Protein AF-C3Z8S0-F1 (afdb_monomer_lite)

Secondary structure (DSSP, 8-state):
---------------------------------PPP-PPP---------S---------S------HHHHHHHHHHHHHHHHHHHHHHHHHHHHHHHHHHHHSTT-TTS---HHHHHHHHHHHHHHHHHHHHHHHHHHHHHHHHHHHHHHHHHHHHHHHHHHHHHHHHTTPPPPPHHHHHHHHTT---

Sequence (188 aa):
MSGSSDHESTSDPGTSSSSSGTSTPSLDQEDSNPPPTATGLDISKEEEKLHQNSLEQLDPNRKTPDLEQEHEHVLLRKATHKLSEKKRRKAINKRYDDLKSLLPGMKGLTHSKQVILKKAFHYVESLKADSRLNQGVIRELAIERERNISLEAEHKHWQEKLQLLRQQKGLPPLTPEELQGVMTGAIS

Structure (mmCIF, N/CA/C/O backbone):
data_AF-C3Z8S0-F1
#
_entry.id   AF-C3Z8S0-F1
#
loop_
_atom_site.group_PDB
_atom_site.id
_atom_site.type_symbol
_atom_site.label_atom_id
_atom_site.label_alt_id
_atom_site.label_comp_id
_atom_site.label_asym_id
_atom_site.label_entity_id
_atom_site.label_seq_id
_atom_site.pdbx_PDB_ins_code
_atom_site.Cartn_x
_atom_site.Cartn_y
_atom_site.Cartn_z
_atom_site.occupancy
_atom_site.B_iso_or_equiv
_atom_site.auth_seq_id
_atom_site.auth_comp_id
_atom_site.auth_asym_id
_atom_site.auth_atom_id
_atom_site.pdbx_PDB_model_num
ATOM 1 N N . MET A 1 1 ? -2.046 -45.419 33.972 1.00 41.69 1 MET A N 1
ATOM 2 C CA . MET A 1 1 ? -2.019 -46.692 33.224 1.00 41.69 1 MET A CA 1
ATOM 3 C C . MET A 1 1 ? -2.505 -46.382 31.820 1.00 41.69 1 MET A C 1
ATOM 5 O O . MET A 1 1 ? -3.554 -45.765 31.733 1.00 41.69 1 MET A O 1
ATOM 9 N N . SER A 1 2 ? -1.715 -46.759 30.805 1.00 50.50 2 SER A N 1
ATOM 10 C CA . SER A 1 2 ? -2.048 -46.804 29.363 1.00 50.50 2 SER A CA 1
ATOM 11 C C . SER A 1 2 ? -2.355 -45.440 28.704 1.00 50.50 2 SER A C 1
ATOM 13 O O . SER A 1 2 ? -3.310 -44.781 29.075 1.00 50.50 2 SER A O 1
ATOM 15 N N . GLY A 1 3 ? -1.592 -44.884 27.759 1.00 46.34 3 GLY A N 1
ATOM 16 C CA . GLY A 1 3 ? -0.692 -45.479 26.773 1.00 46.34 3 GLY A CA 1
ATOM 17 C C . GLY A 1 3 ? -1.469 -45.818 25.500 1.00 46.34 3 GLY A C 1
ATOM 18 O O . GLY A 1 3 ? -2.134 -46.843 25.492 1.00 46.34 3 GLY A O 1
ATOM 19 N N . SER A 1 4 ? -1.391 -44.964 24.473 1.00 56.53 4 SER A N 1
ATOM 20 C CA . SER A 1 4 ? -1.417 -45.378 23.061 1.00 56.53 4 SER A CA 1
ATOM 21 C C . SER A 1 4 ? -1.037 -44.205 22.157 1.00 56.53 4 SER A C 1
ATOM 23 O O . SER A 1 4 ? -1.729 -43.192 22.087 1.00 56.53 4 SER A O 1
ATOM 25 N N . SER A 1 5 ? 0.115 -44.372 21.519 1.00 58.41 5 SER A N 1
ATOM 26 C CA . SER A 1 5 ? 0.617 -43.605 20.387 1.00 58.41 5 SER A CA 1
ATOM 27 C C . SER A 1 5 ? 0.181 -44.327 19.120 1.00 58.41 5 SER A C 1
ATOM 29 O O . SER A 1 5 ? 0.352 -45.540 19.083 1.00 58.41 5 SER A O 1
ATOM 31 N N . ASP A 1 6 ? -0.249 -43.611 18.084 1.00 59.84 6 ASP A N 1
ATOM 32 C CA . ASP A 1 6 ? -0.266 -44.153 16.725 1.00 59.84 6 ASP A CA 1
ATOM 33 C C . ASP A 1 6 ? 0.387 -43.155 15.764 1.00 59.84 6 ASP A C 1
ATOM 35 O O . ASP A 1 6 ? -0.045 -42.015 15.587 1.00 59.84 6 ASP A O 1
ATOM 39 N N . HIS A 1 7 ? 1.506 -43.618 15.213 1.00 56.69 7 HIS A N 1
ATOM 40 C CA . HIS A 1 7 ? 2.199 -43.086 14.055 1.00 56.69 7 HIS A CA 1
ATOM 41 C C . HIS A 1 7 ? 1.589 -43.734 12.812 1.00 56.69 7 HIS A C 1
ATOM 43 O O . HIS A 1 7 ? 1.497 -44.957 12.770 1.00 56.69 7 HIS A O 1
ATOM 49 N N . GLU A 1 8 ? 1.319 -42.965 11.759 1.00 54.19 8 GLU A N 1
ATOM 50 C CA . GLU A 1 8 ? 1.265 -43.545 10.417 1.00 54.19 8 GLU A CA 1
ATOM 51 C C . GLU A 1 8 ? 1.956 -42.623 9.409 1.00 54.19 8 GLU A C 1
ATOM 53 O O . GLU A 1 8 ? 1.505 -41.521 9.096 1.00 54.19 8 GLU A O 1
ATOM 58 N N . SER A 1 9 ? 3.119 -43.094 8.963 1.00 56.38 9 SER A N 1
ATOM 59 C CA . SER A 1 9 ? 3.876 -42.602 7.820 1.00 56.38 9 SER A CA 1
ATOM 60 C C . SER A 1 9 ? 3.370 -43.304 6.566 1.00 56.38 9 SER A C 1
ATOM 62 O O . SER A 1 9 ? 3.325 -44.531 6.548 1.00 56.38 9 SER A O 1
ATOM 64 N N . THR A 1 10 ? 3.116 -42.568 5.487 1.00 58.19 10 THR A N 1
ATOM 65 C CA . THR A 1 10 ? 3.148 -43.134 4.131 1.00 58.19 10 THR A CA 1
ATOM 66 C C . THR A 1 10 ? 3.852 -42.176 3.173 1.00 58.19 10 THR A C 1
ATOM 68 O O . THR A 1 10 ? 3.660 -40.961 3.206 1.00 58.19 10 THR A O 1
ATOM 71 N N . SER A 1 11 ? 4.736 -42.762 2.371 1.00 57.28 11 SER A N 1
ATOM 72 C CA . SER A 1 11 ? 5.725 -42.131 1.501 1.00 57.28 11 SER A CA 1
ATOM 73 C C . SER A 1 11 ? 5.370 -42.369 0.027 1.00 57.28 11 SER A C 1
ATOM 75 O O . SER A 1 11 ? 5.009 -43.496 -0.297 1.00 57.28 11 SER A O 1
ATOM 77 N N . ASP A 1 12 ? 5.612 -41.351 -0.819 1.00 47.62 12 ASP A N 1
ATOM 78 C CA . ASP A 1 12 ? 6.085 -41.392 -2.230 1.00 47.62 12 ASP A CA 1
ATOM 79 C C . ASP A 1 12 ? 5.276 -42.164 -3.316 1.00 47.62 12 ASP A C 1
ATOM 81 O O . ASP A 1 12 ? 4.369 -42.919 -2.979 1.00 47.62 12 ASP A O 1
ATOM 85 N N . PRO A 1 13 ? 5.583 -42.069 -4.643 1.00 60.16 13 PRO A N 1
ATOM 86 C CA . PRO A 1 13 ? 6.507 -41.183 -5.385 1.00 60.16 13 PRO A CA 1
ATOM 87 C C . PRO A 1 13 ? 5.935 -40.540 -6.687 1.00 60.16 13 PRO A C 1
ATOM 89 O O . PRO A 1 13 ? 4.950 -40.975 -7.271 1.00 60.16 13 PRO A O 1
ATOM 92 N N . GLY A 1 14 ? 6.670 -39.538 -7.189 1.00 37.84 14 GLY A N 1
ATOM 93 C CA . GLY A 1 14 ? 7.162 -39.385 -8.574 1.00 37.84 14 GLY A CA 1
ATOM 94 C C . GLY A 1 14 ? 6.274 -39.639 -9.808 1.00 37.84 14 GLY A C 1
ATOM 95 O O . GLY A 1 14 ? 5.987 -40.774 -10.170 1.00 37.84 14 GLY A O 1
ATOM 96 N N . THR A 1 15 ? 6.095 -38.586 -10.616 1.00 49.06 15 THR A N 1
ATOM 97 C CA . THR A 1 15 ? 5.926 -38.699 -12.078 1.00 49.06 15 THR A CA 1
ATOM 98 C C . THR A 1 15 ? 6.886 -37.761 -12.804 1.00 49.06 15 THR A C 1
ATOM 100 O O . THR A 1 15 ? 6.802 -36.538 -12.694 1.00 49.06 15 THR A O 1
ATOM 103 N N . SER A 1 16 ? 7.798 -38.366 -13.557 1.00 48.62 16 SER A N 1
ATOM 104 C CA . SER A 1 16 ? 8.676 -37.776 -14.563 1.00 48.62 16 SER A CA 1
ATOM 105 C C . SER A 1 16 ? 8.099 -38.019 -15.964 1.00 48.62 16 SER A C 1
ATOM 107 O O . SER A 1 16 ? 7.556 -39.091 -16.217 1.00 48.62 16 SER A O 1
ATOM 109 N N . SER A 1 17 ? 8.212 -37.045 -16.877 1.00 43.06 17 SER A N 1
ATOM 110 C CA . SER A 1 17 ? 8.272 -37.198 -18.358 1.00 43.06 17 SER A CA 1
ATOM 111 C C . SER A 1 17 ? 8.283 -35.796 -19.008 1.00 43.06 17 SER A C 1
ATOM 113 O O . SER A 1 17 ? 7.386 -34.998 -18.772 1.00 43.06 17 SER A O 1
ATOM 115 N N . SER A 1 18 ? 9.409 -35.338 -19.578 1.00 39.88 18 SER A N 1
ATOM 116 C CA . SER A 1 18 ? 9.851 -35.486 -20.991 1.00 39.88 18 SER A CA 1
ATOM 117 C C . SER A 1 18 ? 9.185 -34.454 -21.930 1.00 39.88 18 SER A C 1
ATOM 119 O O . SER A 1 18 ? 7.986 -34.503 -22.156 1.00 39.88 18 SER A O 1
ATOM 121 N N . SER A 1 19 ? 9.879 -33.374 -22.315 1.00 41.00 19 SER A N 1
ATOM 122 C CA . SER A 1 19 ? 10.757 -33.227 -23.503 1.00 41.00 19 SER A CA 1
ATOM 123 C C . SER A 1 19 ? 10.013 -32.998 -24.826 1.00 41.00 19 SER A C 1
ATOM 125 O O . SER A 1 19 ? 9.178 -33.824 -25.176 1.00 41.00 19 SER A O 1
ATOM 127 N N . SER A 1 20 ? 10.387 -31.934 -25.558 1.00 41.97 20 SER A N 1
ATOM 128 C CA . SER A 1 20 ? 10.419 -31.725 -27.035 1.00 41.97 20 SER A CA 1
ATOM 129 C C . SER A 1 20 ? 10.316 -30.206 -27.287 1.00 41.97 20 SER A C 1
ATOM 131 O O . SER A 1 20 ? 9.383 -29.586 -26.802 1.00 41.97 20 SER A O 1
ATOM 133 N N . GLY A 1 21 ? 11.215 -29.480 -27.952 1.00 39.00 21 GLY A N 1
ATOM 134 C CA . GLY A 1 21 ? 12.161 -29.880 -28.986 1.00 39.00 21 GLY A CA 1
ATOM 135 C C . GLY A 1 21 ? 11.523 -29.746 -30.369 1.00 39.00 21 GLY A C 1
ATOM 136 O O . GLY A 1 21 ? 11.201 -30.757 -30.979 1.00 39.00 21 GLY A O 1
ATOM 137 N N . THR A 1 22 ? 11.319 -28.523 -30.874 1.00 48.94 22 THR A N 1
ATOM 138 C CA . THR A 1 22 ? 11.047 -28.304 -32.306 1.00 48.94 22 THR A CA 1
ATOM 139 C C . THR A 1 22 ? 11.604 -26.955 -32.756 1.00 48.94 22 THR A C 1
ATOM 141 O O . THR A 1 22 ? 11.137 -25.893 -32.352 1.00 48.94 22 THR A O 1
ATOM 144 N N . SER A 1 23 ? 12.639 -27.028 -33.586 1.00 43.44 23 SER A N 1
ATOM 145 C CA . SER A 1 23 ? 13.159 -25.951 -34.428 1.00 43.44 23 SER A CA 1
ATOM 146 C C . SER A 1 23 ? 12.618 -26.144 -35.843 1.00 43.44 23 SER A C 1
ATOM 148 O O . SER A 1 23 ? 12.499 -27.290 -36.268 1.00 43.44 23 SER A O 1
ATOM 150 N N . THR A 1 24 ? 12.327 -25.060 -36.571 1.00 46.66 24 THR A N 1
ATOM 151 C CA . THR A 1 24 ? 12.389 -24.933 -38.052 1.00 46.66 24 THR A CA 1
ATOM 152 C C . THR A 1 24 ? 12.019 -23.491 -38.491 1.00 46.66 24 THR A C 1
ATOM 154 O O . THR A 1 24 ? 11.513 -22.738 -37.659 1.00 46.66 24 THR A O 1
ATOM 157 N N . PRO A 1 25 ? 12.380 -23.057 -39.724 1.00 49.22 25 PRO A N 1
ATOM 158 C CA . PRO A 1 25 ? 12.968 -21.734 -39.988 1.00 49.22 25 PRO A CA 1
ATOM 159 C C . PRO A 1 25 ? 12.128 -20.760 -40.853 1.00 49.22 25 PRO A C 1
ATOM 161 O O . PRO A 1 25 ? 11.110 -21.139 -41.415 1.00 49.22 25 PRO A O 1
ATOM 164 N N . SER A 1 26 ? 12.669 -19.535 -40.978 1.00 38.81 26 SER A N 1
ATOM 165 C CA . SER A 1 26 ? 12.590 -18.530 -42.065 1.00 38.81 26 SER A CA 1
ATOM 166 C C . SER A 1 26 ? 11.260 -18.195 -42.751 1.00 38.81 26 SER A C 1
ATOM 168 O O . SER A 1 26 ? 10.719 -19.007 -43.493 1.00 38.81 26 SER A O 1
ATOM 170 N N . LEU A 1 27 ? 10.901 -16.903 -42.717 1.00 49.12 27 LEU A N 1
ATOM 171 C CA . LEU A 1 27 ? 10.460 -16.181 -43.918 1.00 49.12 27 LEU A CA 1
ATOM 172 C C . LEU A 1 27 ? 10.680 -14.666 -43.761 1.00 49.12 27 LEU A C 1
ATOM 174 O O . LEU A 1 27 ? 10.191 -14.054 -42.812 1.00 49.12 27 LEU A O 1
ATOM 178 N N . ASP A 1 28 ? 11.436 -14.094 -44.697 1.00 48.19 28 ASP A N 1
ATOM 179 C CA . ASP A 1 28 ? 11.550 -12.659 -44.944 1.00 48.19 28 ASP A CA 1
ATOM 180 C C . ASP A 1 28 ? 10.190 -12.077 -45.340 1.00 48.19 28 ASP A C 1
ATOM 182 O O . ASP A 1 28 ? 9.551 -12.570 -46.270 1.00 48.19 28 ASP A O 1
ATOM 186 N N . GLN A 1 29 ? 9.781 -10.988 -44.688 1.00 49.09 29 GLN A N 1
ATOM 187 C CA . GLN A 1 29 ? 8.873 -10.028 -45.306 1.00 49.09 29 GLN A CA 1
ATOM 188 C C . GLN A 1 29 ? 9.068 -8.647 -44.679 1.00 49.09 29 GLN A C 1
ATOM 190 O O . GLN A 1 29 ? 8.687 -8.383 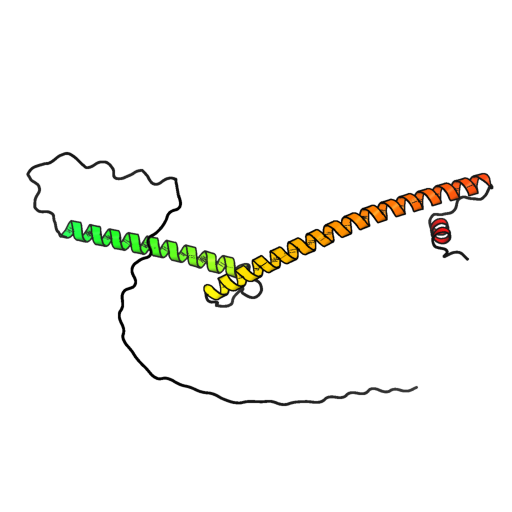-43.537 1.00 49.09 29 GLN A O 1
ATOM 195 N N . GLU A 1 30 ? 9.721 -7.781 -45.449 1.00 49.38 30 GLU A N 1
ATOM 196 C CA . GLU A 1 30 ? 9.642 -6.341 -45.279 1.00 49.38 30 GLU A CA 1
ATOM 197 C C . GLU A 1 30 ? 8.199 -5.892 -45.505 1.00 49.38 30 GLU A C 1
ATOM 199 O O . GLU A 1 30 ? 7.628 -6.182 -46.552 1.00 49.38 30 GLU A O 1
ATOM 204 N N . ASP A 1 31 ? 7.632 -5.159 -44.549 1.00 39.72 31 ASP A N 1
ATOM 205 C CA . ASP A 1 31 ? 6.744 -4.052 -44.886 1.00 39.72 31 ASP A CA 1
ATOM 206 C C . ASP A 1 31 ? 6.622 -3.055 -43.720 1.00 39.72 31 ASP A C 1
ATOM 208 O O . ASP A 1 31 ? 6.085 -3.333 -42.647 1.00 39.72 31 ASP A O 1
ATOM 212 N N . SER A 1 32 ? 7.209 -1.880 -43.943 1.00 47.00 32 SER A N 1
ATOM 213 C CA . SER A 1 32 ? 6.542 -0.582 -43.829 1.00 47.00 32 SER A CA 1
ATOM 214 C C . SER A 1 32 ? 5.563 -0.389 -42.658 1.00 47.00 32 SER A C 1
ATOM 216 O O . SER A 1 32 ? 4.350 -0.474 -42.825 1.00 47.00 32 SER A O 1
ATOM 218 N N . ASN A 1 33 ? 6.074 0.021 -41.491 1.00 43.09 33 ASN A N 1
ATOM 219 C CA . ASN A 1 33 ? 5.259 0.716 -40.486 1.00 43.09 33 ASN A CA 1
ATOM 220 C C . ASN A 1 33 ? 5.646 2.208 -40.417 1.00 43.09 33 ASN A C 1
ATOM 222 O O . ASN A 1 33 ? 6.810 2.513 -40.133 1.00 43.09 33 ASN A O 1
ATOM 226 N N . PRO A 1 34 ? 4.708 3.148 -40.658 1.00 63.31 34 PRO A N 1
ATOM 227 C CA . PRO A 1 34 ? 4.962 4.582 -40.541 1.00 63.31 34 PRO A CA 1
ATOM 228 C C . PRO A 1 34 ? 5.135 5.013 -39.070 1.00 63.31 34 PRO A C 1
ATOM 230 O O . PRO A 1 34 ? 4.621 4.354 -38.160 1.00 63.31 34 PRO A O 1
ATOM 233 N N . PRO A 1 35 ? 5.853 6.120 -38.798 1.00 61.22 35 PRO A N 1
ATOM 234 C CA . PRO A 1 35 ? 6.080 6.590 -37.435 1.00 61.22 35 PRO A CA 1
ATOM 235 C C . PRO A 1 35 ? 4.775 7.102 -36.799 1.00 61.22 35 PRO A C 1
ATOM 237 O O . PRO A 1 35 ? 3.965 7.725 -37.488 1.00 61.22 35 PRO A O 1
ATOM 240 N N . PRO A 1 36 ? 4.559 6.908 -35.483 1.00 55.84 36 PRO A N 1
ATOM 241 C CA . PRO A 1 36 ? 3.400 7.474 -34.812 1.00 55.84 36 PRO A CA 1
ATOM 242 C C . PRO A 1 36 ? 3.525 8.997 -34.722 1.00 55.84 36 PRO A C 1
ATOM 244 O O . PRO A 1 36 ? 4.428 9.539 -34.079 1.00 55.84 36 PRO A O 1
ATOM 247 N N . THR A 1 37 ? 2.569 9.672 -35.353 1.00 43.03 37 THR A N 1
ATOM 248 C CA . THR A 1 37 ? 2.255 11.088 -35.189 1.00 43.03 37 THR A CA 1
ATOM 249 C C . THR A 1 37 ? 2.028 11.402 -33.710 1.00 43.03 37 THR A C 1
ATOM 251 O O . THR A 1 37 ? 1.087 10.914 -33.084 1.00 43.03 37 THR A O 1
ATOM 254 N N . ALA A 1 38 ? 2.912 12.220 -33.141 1.00 41.12 38 ALA A N 1
ATOM 255 C CA . ALA A 1 38 ? 2.779 12.752 -31.796 1.00 41.12 38 ALA A CA 1
ATOM 256 C C . ALA A 1 38 ? 1.620 13.761 -31.755 1.00 41.12 38 ALA A C 1
ATOM 258 O O . ALA A 1 38 ? 1.641 14.767 -32.460 1.00 41.12 38 ALA A O 1
ATOM 259 N N . THR A 1 39 ? 0.620 13.489 -30.916 1.00 44.88 39 THR A N 1
ATOM 260 C CA . THR A 1 39 ? -0.372 14.481 -30.478 1.00 44.88 39 THR A CA 1
ATOM 261 C C . THR A 1 39 ? 0.009 14.927 -29.069 1.00 44.88 39 THR A C 1
ATOM 263 O O . THR A 1 39 ? 0.537 14.134 -28.289 1.00 44.88 39 THR A O 1
ATOM 266 N N . GLY A 1 40 ? -0.168 16.222 -28.811 1.00 41.25 40 GLY A N 1
ATOM 267 C CA . GLY A 1 40 ? 0.515 17.001 -27.784 1.00 41.25 40 GLY A CA 1
ATOM 268 C C . GLY A 1 40 ? 0.297 16.589 -26.330 1.00 41.25 40 GLY A C 1
ATOM 269 O O . GLY A 1 40 ? -0.655 15.895 -25.992 1.00 41.25 40 GLY A O 1
ATOM 270 N N . LEU A 1 41 ? 1.187 17.100 -25.475 1.00 39.00 41 LEU A N 1
ATOM 271 C CA . LEU A 1 41 ? 0.832 17.915 -24.309 1.00 39.00 41 LEU A CA 1
ATOM 272 C C . LEU A 1 41 ? 2.097 18.570 -23.722 1.00 39.00 41 LEU A C 1
ATOM 274 O O . LEU A 1 41 ? 3.037 17.895 -23.312 1.00 39.00 41 LEU A O 1
ATOM 278 N N . ASP A 1 42 ? 2.078 19.902 -23.790 1.00 50.19 42 ASP A N 1
ATOM 279 C CA . ASP A 1 42 ? 2.579 20.909 -22.848 1.00 50.19 42 ASP A CA 1
ATOM 280 C C . ASP A 1 42 ? 3.731 20.529 -21.897 1.00 50.19 42 ASP A C 1
ATOM 282 O O . ASP A 1 42 ? 3.533 19.902 -20.856 1.00 50.19 42 ASP A O 1
ATOM 286 N N . ILE A 1 43 ? 4.932 21.023 -22.216 1.00 43.72 43 ILE A N 1
ATOM 287 C CA . ILE A 1 43 ? 5.917 21.422 -21.204 1.00 43.72 43 ILE A CA 1
ATOM 288 C C . ILE A 1 43 ? 6.383 22.833 -21.561 1.00 43.72 43 ILE A C 1
ATOM 290 O O . ILE A 1 43 ? 7.408 23.055 -22.203 1.00 43.72 43 ILE A O 1
ATOM 294 N N . SER A 1 44 ? 5.574 23.795 -21.136 1.00 51.12 44 SER A N 1
ATOM 295 C CA . SER A 1 44 ? 5.992 25.167 -20.895 1.00 51.12 44 SER A CA 1
ATOM 296 C C . SER A 1 44 ? 7.006 25.202 -19.745 1.00 51.12 44 SER A C 1
ATOM 298 O O . SER A 1 44 ? 6.623 24.995 -18.594 1.00 51.12 44 SER A O 1
ATOM 300 N N . LYS A 1 45 ? 8.283 25.469 -20.053 1.00 46.94 45 LYS A N 1
ATOM 301 C CA . LYS A 1 45 ? 9.172 26.448 -19.385 1.00 46.94 45 LYS A CA 1
ATOM 302 C C . LYS A 1 45 ? 10.652 26.109 -19.576 1.00 46.94 45 LYS A C 1
ATOM 304 O O . LYS A 1 45 ? 11.102 25.024 -19.233 1.00 46.94 45 LYS A O 1
ATOM 309 N N . GLU A 1 46 ? 11.360 27.144 -20.025 1.00 48.03 46 GLU A N 1
ATOM 310 C CA . GLU A 1 46 ? 12.805 27.361 -19.932 1.00 48.03 46 GLU A CA 1
ATOM 311 C C . GLU A 1 46 ? 13.706 26.447 -20.760 1.00 48.03 46 GLU A C 1
ATOM 313 O O . GLU A 1 46 ? 14.318 25.526 -20.242 1.00 48.03 46 GLU A O 1
ATOM 318 N N . GLU A 1 47 ? 13.869 26.794 -22.040 1.00 44.22 47 GLU A N 1
ATOM 319 C CA . GLU A 1 47 ? 15.179 26.766 -22.714 1.00 44.22 47 GLU A CA 1
ATOM 320 C C . GLU A 1 47 ? 15.139 27.653 -23.983 1.00 44.22 47 GLU A C 1
ATOM 322 O O . GLU A 1 47 ? 15.497 27.256 -25.086 1.00 44.22 47 GLU A O 1
ATOM 327 N N . GLU A 1 48 ? 14.689 28.904 -23.825 1.00 45.91 48 GLU A N 1
ATOM 328 C CA . GLU A 1 48 ? 14.874 29.978 -24.812 1.00 45.91 48 GLU A CA 1
ATOM 329 C C . GLU A 1 48 ? 15.948 30.946 -24.309 1.00 45.91 48 GLU A C 1
ATOM 331 O O . GLU A 1 48 ? 15.648 31.956 -23.676 1.00 45.91 48 GLU A O 1
ATOM 336 N N . LYS A 1 49 ? 17.223 30.642 -24.572 1.00 47.09 49 LYS A N 1
ATOM 337 C CA . LYS A 1 49 ? 18.252 31.678 -24.761 1.00 47.09 49 LYS A CA 1
ATOM 338 C C . LYS A 1 49 ? 19.548 31.072 -25.280 1.00 47.09 49 LYS A C 1
ATOM 340 O O . LYS A 1 49 ? 20.448 30.769 -24.512 1.00 47.09 49 LYS A O 1
ATOM 345 N N . LEU A 1 50 ? 19.628 30.902 -26.594 1.00 47.75 50 LEU A N 1
ATOM 346 C CA . LEU A 1 50 ? 20.818 31.109 -27.428 1.00 47.75 50 LEU A CA 1
ATOM 347 C C . LEU A 1 50 ? 20.463 30.615 -28.833 1.00 47.75 50 LEU A C 1
ATOM 349 O O . LEU A 1 50 ? 19.864 29.555 -28.975 1.00 47.75 50 LEU A O 1
ATOM 353 N N . HIS A 1 51 ? 20.869 31.376 -29.847 1.00 46.75 51 HIS A N 1
ATOM 354 C CA . HIS A 1 51 ? 20.659 31.145 -31.287 1.00 46.75 51 HIS A CA 1
ATOM 355 C C . HIS A 1 51 ? 19.403 31.771 -31.918 1.00 46.75 51 HIS A C 1
ATOM 357 O O . HIS A 1 51 ? 18.767 31.184 -32.785 1.00 46.75 51 HIS A O 1
ATOM 363 N N . GLN A 1 52 ? 19.124 33.031 -31.583 1.00 43.66 52 GLN A N 1
ATOM 364 C CA . GLN A 1 52 ? 18.557 33.980 -32.548 1.00 43.66 52 GLN A CA 1
ATOM 365 C C . GLN A 1 52 ? 19.414 35.248 -32.545 1.00 43.66 52 GLN A C 1
ATOM 367 O O . GLN A 1 52 ? 19.173 36.177 -31.785 1.00 43.66 52 GLN A O 1
ATOM 372 N N . ASN A 1 53 ? 20.489 35.221 -33.334 1.00 42.28 53 ASN A N 1
ATOM 373 C CA . ASN A 1 53 ? 21.127 36.414 -33.896 1.00 42.28 53 ASN A CA 1
ATOM 374 C C . ASN A 1 53 ? 22.152 35.990 -34.958 1.00 42.28 53 ASN A C 1
ATOM 376 O O . ASN A 1 53 ? 23.346 35.880 -34.692 1.00 42.28 53 ASN A O 1
ATOM 380 N N . SER A 1 54 ? 21.671 35.677 -36.161 1.00 44.16 54 SER A N 1
ATOM 381 C CA . SER A 1 54 ? 22.470 35.758 -37.392 1.00 44.16 54 SER A CA 1
ATOM 382 C C . SER A 1 54 ? 21.577 35.505 -38.601 1.00 44.16 54 SER A C 1
ATOM 384 O O . SER A 1 54 ? 21.609 34.447 -39.225 1.00 44.16 54 SER A O 1
ATOM 386 N N . LEU A 1 55 ? 20.744 36.488 -38.916 1.00 54.03 55 LEU A N 1
ATOM 387 C CA . LEU A 1 55 ? 20.226 36.667 -40.262 1.00 54.03 55 LEU A CA 1
ATOM 388 C C . LEU A 1 55 ? 20.308 38.165 -40.554 1.00 54.03 55 LEU A C 1
ATOM 390 O O . LEU A 1 55 ? 19.985 38.960 -39.681 1.00 54.03 55 LEU A O 1
ATOM 394 N N . GLU A 1 56 ? 20.758 38.492 -41.764 1.00 50.09 56 GLU A N 1
ATOM 395 C CA . GLU A 1 56 ? 20.998 39.835 -42.316 1.00 50.09 56 GLU A CA 1
ATOM 396 C C . GLU A 1 56 ? 22.393 40.433 -42.080 1.00 50.09 56 GLU A C 1
ATOM 398 O O . GLU A 1 56 ? 22.598 41.336 -41.279 1.00 50.09 56 GLU A O 1
ATOM 403 N N . GLN A 1 57 ? 23.351 39.954 -42.879 1.00 47.09 57 GLN A N 1
ATOM 404 C CA . GLN A 1 57 ? 24.210 40.803 -43.717 1.00 47.09 57 GLN A CA 1
ATOM 405 C C . GLN A 1 57 ? 24.845 39.916 -44.803 1.00 47.09 57 GLN A C 1
ATOM 407 O O . GLN A 1 57 ? 25.572 38.965 -44.514 1.00 47.09 57 GLN A O 1
ATOM 412 N N . LEU A 1 58 ? 24.477 40.164 -46.062 1.00 45.78 58 LEU A N 1
ATOM 413 C CA . LEU A 1 58 ? 24.957 39.436 -47.237 1.00 45.78 58 LEU A CA 1
ATOM 414 C C . LEU A 1 58 ? 26.243 40.098 -47.754 1.00 45.78 58 LEU A C 1
ATOM 416 O O . LEU A 1 58 ? 26.179 41.088 -48.476 1.00 45.78 58 LEU A O 1
ATOM 420 N N . ASP A 1 59 ? 27.397 39.532 -47.403 1.00 56.69 59 ASP A N 1
ATOM 421 C CA . ASP A 1 59 ? 28.671 39.807 -48.078 1.00 56.69 59 ASP A CA 1
ATOM 422 C C . ASP A 1 59 ? 28.754 39.006 -49.396 1.00 56.69 59 ASP A C 1
ATOM 424 O O . ASP A 1 59 ? 28.635 37.776 -49.361 1.00 56.69 59 ASP A O 1
ATOM 428 N N . PRO A 1 60 ? 29.018 39.631 -50.562 1.00 53.16 60 PRO A N 1
ATOM 429 C CA . PRO A 1 60 ? 29.080 38.943 -51.857 1.00 53.16 60 PRO A CA 1
ATOM 430 C C . PRO A 1 60 ? 30.408 38.203 -52.119 1.00 53.16 60 PRO A C 1
ATOM 432 O O . PRO A 1 60 ? 30.684 37.814 -53.250 1.00 53.16 60 PRO A O 1
ATOM 435 N N . ASN A 1 61 ? 31.236 37.974 -51.094 1.00 50.75 61 ASN A N 1
ATOM 436 C CA . ASN A 1 61 ? 32.504 37.248 -51.215 1.00 50.75 61 ASN A CA 1
ATOM 437 C C . ASN A 1 61 ? 32.577 36.059 -50.242 1.00 50.75 61 ASN A C 1
ATOM 439 O O . ASN A 1 61 ? 33.516 35.926 -49.456 1.00 50.75 61 ASN A O 1
ATOM 443 N N . ARG A 1 62 ? 31.560 35.189 -50.251 1.00 51.00 62 ARG A N 1
ATOM 444 C CA . ARG A 1 62 ? 31.642 33.892 -49.569 1.00 51.00 62 ARG A CA 1
ATOM 445 C C . ARG A 1 62 ? 32.146 32.833 -50.539 1.00 51.00 62 ARG A C 1
ATOM 447 O O . ARG A 1 62 ? 31.441 32.415 -51.454 1.00 51.00 62 ARG A O 1
ATOM 454 N N . LYS A 1 63 ? 33.386 32.404 -50.289 1.00 56.75 63 LYS A N 1
ATOM 455 C CA . LYS A 1 63 ? 33.939 31.126 -50.743 1.00 56.75 63 LYS A CA 1
ATOM 456 C C . LYS A 1 63 ? 32.883 30.033 -50.542 1.00 56.75 63 LYS A C 1
ATOM 458 O O . LYS A 1 63 ? 32.184 30.036 -49.531 1.00 56.75 63 LYS A O 1
ATOM 463 N N . THR A 1 64 ? 32.769 29.175 -51.549 1.00 54.94 64 THR A N 1
ATOM 464 C CA . THR A 1 64 ? 31.957 27.952 -51.631 1.00 54.94 64 THR A CA 1
ATOM 465 C C . THR A 1 64 ? 31.572 27.362 -50.269 1.00 54.94 64 THR A C 1
ATOM 467 O O . THR A 1 64 ? 32.464 27.242 -49.428 1.00 54.94 64 THR A O 1
ATOM 470 N N . PRO A 1 65 ? 30.302 26.959 -50.046 1.00 55.19 65 PRO A N 1
ATOM 471 C CA . PRO A 1 65 ? 29.918 26.280 -48.814 1.00 55.19 65 PRO A CA 1
ATOM 472 C C . PRO A 1 65 ? 30.806 25.048 -48.657 1.00 55.19 65 PRO A C 1
ATOM 474 O O . PRO A 1 65 ? 30.796 24.147 -49.494 1.00 55.19 65 PRO A O 1
ATOM 477 N N . ASP A 1 66 ? 31.640 25.085 -47.626 1.00 63.22 66 ASP A N 1
ATOM 478 C CA . ASP A 1 66 ? 32.563 24.022 -47.288 1.00 63.22 66 ASP A CA 1
ATOM 479 C C . ASP A 1 66 ? 31.730 22.809 -46.863 1.00 63.22 66 ASP A C 1
ATOM 481 O O . ASP A 1 66 ? 31.147 22.780 -45.776 1.00 63.22 66 ASP A O 1
ATOM 485 N N . LEU A 1 67 ? 31.584 21.843 -47.774 1.00 61.88 67 LEU A N 1
ATOM 486 C CA . LEU A 1 67 ? 30.802 20.618 -47.577 1.00 61.88 67 LEU A CA 1
ATOM 487 C C . LEU A 1 67 ? 31.257 19.852 -46.319 1.00 61.88 67 LEU A C 1
ATOM 489 O O . LEU A 1 67 ? 30.477 19.097 -45.734 1.00 61.88 67 LEU A O 1
ATOM 493 N N . GLU A 1 68 ? 32.494 20.084 -45.871 1.00 64.69 68 GLU A N 1
ATOM 494 C CA . GLU A 1 68 ? 33.049 19.540 -44.634 1.00 64.69 68 GLU A CA 1
ATOM 495 C C . GLU A 1 68 ? 32.344 20.110 -43.391 1.00 64.69 68 GLU A C 1
ATOM 497 O O . GLU A 1 68 ? 31.963 19.353 -42.495 1.00 64.69 68 GLU A O 1
ATOM 502 N N . GLN A 1 69 ? 32.044 21.412 -43.370 1.00 71.50 69 GLN A N 1
ATOM 503 C CA . GLN A 1 69 ? 31.410 22.080 -42.229 1.00 71.50 69 GLN A CA 1
ATOM 504 C C . GLN A 1 69 ? 29.945 21.647 -42.035 1.00 71.50 69 GLN A C 1
ATOM 506 O O . GLN A 1 69 ? 29.465 21.482 -40.907 1.00 71.50 69 GLN A O 1
ATOM 511 N N . GLU A 1 70 ? 29.217 21.411 -43.130 1.00 75.19 70 GLU A N 1
ATOM 512 C CA . GLU A 1 70 ? 27.850 20.883 -43.067 1.00 75.19 70 GLU A CA 1
ATOM 513 C C . GLU A 1 70 ? 27.833 19.425 -42.581 1.00 75.19 70 GLU A C 1
ATOM 515 O O . GLU A 1 70 ? 27.011 19.053 -41.732 1.00 75.19 70 GLU A O 1
ATOM 520 N N . HIS A 1 71 ? 28.776 18.609 -43.063 1.00 78.56 71 HIS A N 1
ATOM 521 C CA . HIS A 1 71 ? 28.927 17.224 -42.635 1.00 78.56 71 HIS A CA 1
ATOM 522 C C . HIS A 1 71 ? 29.241 17.128 -41.133 1.00 78.56 71 HIS A C 1
ATOM 524 O O . HIS A 1 71 ? 28.585 16.364 -40.416 1.00 78.56 71 HIS A O 1
ATOM 530 N N . GLU A 1 72 ? 30.152 17.957 -40.617 1.00 82.69 72 GLU A N 1
ATOM 531 C CA . GLU A 1 72 ? 30.442 18.043 -39.180 1.00 82.69 72 GLU A CA 1
ATOM 532 C C . GLU A 1 72 ? 29.209 18.430 -38.354 1.00 82.69 72 GLU A C 1
ATOM 534 O O . GLU A 1 72 ? 28.909 17.795 -37.337 1.00 82.69 72 GLU A O 1
ATOM 539 N N . HIS A 1 73 ? 28.425 19.410 -38.811 1.00 83.88 73 HIS A N 1
ATOM 540 C CA . HIS A 1 73 ? 27.208 19.826 -38.113 1.00 83.88 73 HIS A CA 1
ATOM 541 C C . HIS A 1 73 ? 26.138 18.716 -38.082 1.00 83.88 73 HIS A C 1
ATOM 543 O O . HIS A 1 73 ? 25.420 18.540 -37.090 1.00 83.88 73 HIS A O 1
ATOM 549 N N . VAL A 1 74 ? 26.024 17.917 -39.147 1.00 87.94 74 VAL A N 1
ATOM 550 C CA . VAL A 1 74 ? 25.151 16.731 -39.172 1.00 87.94 74 VAL A CA 1
ATOM 551 C C . VAL A 1 74 ? 25.648 15.654 -38.202 1.00 87.94 74 VAL A C 1
ATOM 553 O O . VAL A 1 74 ? 24.837 15.068 -37.476 1.00 87.94 74 VAL A O 1
ATOM 556 N N . LEU A 1 75 ? 26.956 15.395 -38.145 1.00 90.56 75 LEU A N 1
ATOM 557 C CA . LEU A 1 75 ? 27.541 14.436 -37.203 1.00 90.56 75 LEU A CA 1
ATOM 558 C C . LEU A 1 75 ? 27.331 14.865 -35.748 1.00 90.56 75 LEU A C 1
ATOM 560 O O . LEU A 1 75 ? 26.930 14.041 -34.920 1.00 90.56 75 LEU A O 1
ATOM 564 N N . LEU A 1 76 ? 27.514 16.152 -35.450 1.00 89.81 76 LEU A N 1
ATOM 565 C CA . LEU A 1 76 ? 27.285 16.708 -34.122 1.00 89.81 76 LEU A CA 1
ATOM 566 C C . LEU A 1 76 ? 25.818 16.554 -33.704 1.00 89.81 76 LEU A C 1
ATOM 568 O O . LEU A 1 76 ? 25.547 16.037 -32.621 1.00 89.81 76 LEU A O 1
ATOM 572 N N . ARG A 1 77 ? 24.863 16.887 -34.586 1.00 91.19 77 ARG A N 1
ATOM 573 C CA . ARG A 1 77 ? 23.424 16.674 -34.335 1.00 91.19 77 ARG A CA 1
ATOM 574 C C . ARG A 1 77 ? 23.082 15.205 -34.079 1.00 91.19 77 ARG A C 1
ATOM 576 O O . ARG A 1 77 ? 22.308 14.888 -33.177 1.00 91.19 77 ARG A O 1
ATOM 583 N N . LYS A 1 78 ? 23.677 14.280 -34.836 1.00 93.56 78 LYS A N 1
ATOM 584 C CA . LYS A 1 78 ? 23.494 12.837 -34.606 1.00 93.56 78 LYS A CA 1
ATOM 585 C C . LYS A 1 78 ? 24.050 12.412 -33.244 1.00 93.56 78 LYS A C 1
ATOM 587 O O . LYS A 1 78 ? 23.419 11.613 -32.550 1.00 93.56 78 LYS A O 1
ATOM 592 N N . ALA A 1 79 ? 25.214 12.925 -32.850 1.00 93.31 79 ALA A N 1
ATOM 593 C CA . ALA A 1 79 ? 25.838 12.611 -31.568 1.00 93.31 79 ALA A CA 1
ATOM 594 C C . ALA A 1 79 ? 25.025 13.152 -30.381 1.00 93.31 79 ALA A C 1
ATOM 596 O O . ALA A 1 79 ? 24.760 12.408 -29.431 1.00 93.31 79 ALA A O 1
ATOM 597 N N . THR A 1 80 ? 24.565 14.404 -30.452 1.00 94.25 80 THR A N 1
ATOM 598 C CA . THR A 1 80 ? 23.721 15.011 -29.412 1.00 94.25 80 THR A CA 1
ATOM 599 C C . THR A 1 80 ? 22.391 14.275 -29.282 1.00 94.25 80 THR A C 1
ATOM 601 O O . THR A 1 80 ? 21.986 13.942 -28.166 1.00 94.25 80 THR A O 1
ATOM 604 N N . HIS A 1 81 ? 21.760 13.911 -30.403 1.00 96.06 81 HIS A N 1
ATOM 605 C CA . HIS A 1 81 ? 20.537 13.113 -30.403 1.00 96.06 81 HIS A CA 1
ATOM 606 C C . HIS A 1 81 ? 20.741 11.741 -29.739 1.00 96.06 81 HIS A C 1
ATOM 608 O O . HIS A 1 81 ? 19.992 11.373 -28.832 1.00 96.06 81 HIS A O 1
ATOM 614 N N . LYS A 1 82 ? 21.804 11.007 -30.106 1.00 96.69 82 LYS A N 1
ATOM 615 C CA . LYS A 1 82 ? 22.157 9.723 -29.470 1.00 96.69 82 LYS A CA 1
ATOM 616 C C . LYS A 1 82 ? 22.364 9.867 -27.961 1.00 96.69 82 LYS A C 1
ATOM 618 O O . LYS A 1 82 ? 21.924 9.007 -27.193 1.00 96.69 82 LYS A O 1
ATOM 623 N N . LEU A 1 83 ? 23.032 10.935 -27.523 1.00 96.75 83 LEU A N 1
ATOM 624 C CA . LEU A 1 83 ? 23.274 11.189 -26.105 1.00 96.75 83 LEU A CA 1
ATOM 625 C C . LEU A 1 83 ? 21.973 11.497 -25.354 1.00 96.75 83 LEU A C 1
ATOM 627 O O . LEU A 1 83 ? 21.748 10.938 -24.277 1.00 96.75 83 LEU A O 1
ATOM 631 N N . SER A 1 84 ? 21.119 12.348 -25.926 1.00 97.50 84 SER A N 1
ATOM 632 C CA . SER A 1 84 ? 19.807 12.688 -25.369 1.00 97.50 84 SER A CA 1
ATOM 633 C C . SER A 1 84 ? 18.934 11.441 -25.212 1.00 97.50 84 SER A C 1
ATOM 635 O O . SER A 1 84 ? 18.452 11.141 -24.117 1.00 97.50 84 SER A O 1
ATOM 637 N N . GLU A 1 85 ? 18.851 10.613 -26.253 1.00 98.00 85 GLU A N 1
ATOM 638 C CA . GLU A 1 85 ? 18.067 9.379 -26.215 1.00 98.00 85 GLU A CA 1
ATOM 639 C C . GLU A 1 85 ? 18.627 8.366 -25.205 1.00 98.00 85 GLU A C 1
ATOM 641 O O . GLU A 1 85 ? 17.874 7.721 -24.471 1.00 98.00 85 GLU A O 1
ATOM 646 N N . LYS A 1 86 ? 19.957 8.256 -25.083 1.00 98.00 86 LYS A N 1
ATOM 647 C CA . LYS A 1 86 ? 20.593 7.424 -24.050 1.00 98.00 86 LYS A CA 1
ATOM 648 C C . LYS A 1 86 ? 20.220 7.895 -22.644 1.00 98.00 86 LYS A C 1
ATOM 650 O O . LYS A 1 86 ? 19.913 7.057 -21.793 1.00 98.00 86 LYS A O 1
ATOM 655 N N . LYS A 1 87 ? 20.231 9.209 -22.384 1.00 98.31 87 LYS A N 1
ATOM 656 C CA . LYS A 1 87 ? 19.790 9.782 -21.099 1.00 98.31 87 LYS A CA 1
ATOM 657 C C . LYS A 1 87 ? 18.314 9.466 -20.840 1.00 98.31 87 LYS A C 1
ATOM 659 O O . LYS A 1 87 ? 17.995 8.954 -19.767 1.00 98.31 87 LYS A O 1
ATOM 664 N N . ARG A 1 88 ? 17.440 9.661 -21.834 1.00 98.38 88 ARG A N 1
ATOM 665 C CA . ARG A 1 88 ? 16.007 9.337 -21.741 1.00 98.38 88 ARG A CA 1
ATOM 666 C C . ARG A 1 88 ? 15.776 7.864 -21.402 1.00 98.38 88 ARG A C 1
ATOM 668 O O . ARG A 1 88 ? 15.061 7.554 -20.451 1.00 98.38 88 ARG A O 1
ATOM 675 N N . ARG A 1 89 ? 16.428 6.941 -22.120 1.00 98.38 89 ARG A N 1
ATOM 676 C CA . ARG A 1 89 ? 16.319 5.491 -21.869 1.00 98.38 89 ARG A CA 1
ATOM 677 C C . ARG A 1 89 ? 16.811 5.101 -20.478 1.00 98.38 89 ARG A C 1
ATOM 679 O O . ARG A 1 89 ? 16.160 4.289 -19.825 1.00 98.38 89 ARG A O 1
ATOM 686 N N . LYS A 1 90 ? 17.917 5.689 -20.004 1.00 98.31 90 LYS A N 1
ATOM 687 C CA . LYS A 1 90 ? 18.411 5.476 -18.633 1.00 98.31 90 LYS A CA 1
ATOM 688 C C . LYS A 1 90 ? 17.386 5.920 -17.589 1.00 98.31 90 LYS A C 1
ATOM 690 O O . LYS A 1 90 ? 17.104 5.158 -16.671 1.00 98.31 90 LYS A O 1
ATOM 695 N N . ALA A 1 91 ? 16.804 7.108 -17.753 1.00 98.06 91 ALA A N 1
ATOM 696 C CA . ALA A 1 91 ? 15.780 7.618 -16.843 1.00 98.06 91 ALA A CA 1
ATOM 697 C C . ALA A 1 91 ? 14.534 6.718 -16.819 1.00 98.06 91 ALA A C 1
ATOM 699 O O . ALA A 1 91 ? 14.020 6.406 -15.749 1.00 98.06 91 ALA A O 1
ATOM 700 N N . ILE A 1 92 ? 14.084 6.245 -17.986 1.00 97.94 92 ILE A N 1
ATOM 701 C CA . ILE A 1 92 ? 12.957 5.309 -18.086 1.00 97.94 92 ILE A CA 1
ATOM 702 C C . ILE A 1 92 ? 13.272 3.995 -17.376 1.00 97.94 92 ILE A C 1
ATOM 704 O O . ILE A 1 92 ? 12.460 3.530 -16.585 1.00 97.94 92 ILE A O 1
ATOM 708 N N . ASN A 1 93 ? 14.437 3.398 -17.636 1.00 96.88 93 ASN A N 1
ATOM 709 C CA . ASN A 1 93 ? 14.821 2.139 -17.001 1.00 96.88 93 ASN A CA 1
ATOM 710 C C . ASN A 1 93 ? 14.897 2.281 -15.476 1.00 96.88 93 ASN A C 1
ATOM 712 O O . ASN A 1 93 ? 14.338 1.441 -14.781 1.00 96.88 93 ASN A O 1
ATOM 716 N N . LYS A 1 94 ? 15.451 3.391 -14.970 1.00 97.19 94 LYS A N 1
ATOM 717 C CA . LYS A 1 94 ? 15.454 3.682 -13.532 1.00 97.19 94 LYS A CA 1
ATOM 718 C C . LYS A 1 94 ? 14.037 3.674 -12.945 1.00 97.19 94 LYS A C 1
ATOM 720 O O . LYS A 1 94 ? 13.811 3.028 -11.934 1.00 97.19 94 LYS A O 1
ATOM 725 N N . ARG A 1 95 ? 13.059 4.305 -13.607 1.00 97.94 95 ARG A N 1
ATOM 726 C CA . ARG A 1 95 ? 11.660 4.293 -13.134 1.00 97.94 95 ARG A CA 1
ATOM 727 C C . ARG A 1 95 ? 11.049 2.888 -13.102 1.00 97.94 95 ARG A C 1
ATOM 729 O O . ARG A 1 95 ? 10.217 2.617 -12.243 1.00 97.94 95 ARG A O 1
ATOM 736 N N . TYR A 1 96 ? 11.439 1.997 -14.017 1.00 97.44 96 TYR A N 1
ATOM 737 C CA . TYR A 1 96 ? 11.018 0.592 -13.960 1.00 97.44 96 TYR A CA 1
ATOM 738 C C . TYR A 1 96 ? 11.618 -0.135 -12.754 1.00 97.44 96 TYR A C 1
ATOM 740 O O . TYR A 1 96 ? 10.909 -0.907 -12.111 1.00 97.44 96 TYR A O 1
ATOM 748 N N . ASP A 1 97 ? 12.889 0.120 -12.441 1.00 95.56 97 ASP A N 1
ATOM 749 C CA . ASP A 1 97 ? 13.557 -0.458 -11.273 1.00 95.56 97 ASP A CA 1
ATOM 750 C C . ASP A 1 97 ? 12.945 0.063 -9.964 1.00 95.56 97 ASP A C 1
ATOM 752 O O . ASP A 1 97 ? 12.630 -0.731 -9.073 1.00 95.56 97 ASP A O 1
ATOM 756 N N . ASP A 1 98 ? 12.678 1.371 -9.889 1.00 96.31 98 ASP A N 1
ATOM 757 C CA . ASP A 1 98 ? 11.995 2.007 -8.759 1.00 96.31 98 ASP A CA 1
ATOM 758 C C . ASP A 1 98 ? 10.597 1.396 -8.566 1.00 96.31 98 ASP A C 1
ATOM 760 O O . ASP A 1 98 ? 10.270 0.928 -7.475 1.00 96.31 98 ASP A O 1
ATOM 764 N N . LEU A 1 99 ? 9.792 1.306 -9.635 1.00 96.81 99 LEU A N 1
ATOM 765 C CA . LEU A 1 99 ? 8.459 0.699 -9.587 1.00 96.81 99 LEU A CA 1
ATOM 766 C C . LEU A 1 99 ? 8.522 -0.747 -9.096 1.00 96.81 99 LEU A C 1
ATOM 768 O O . LEU A 1 99 ? 7.805 -1.124 -8.176 1.00 96.81 99 LEU A O 1
ATOM 772 N N . LYS A 1 100 ? 9.412 -1.551 -9.671 1.00 96.19 100 LYS A N 1
ATOM 773 C CA . LYS A 1 100 ? 9.610 -2.951 -9.298 1.00 96.19 100 LYS A CA 1
ATOM 774 C C . LYS A 1 100 ? 9.979 -3.118 -7.823 1.00 96.19 100 LYS A C 1
ATOM 776 O O . LYS A 1 100 ? 9.550 -4.090 -7.206 1.00 96.19 100 LYS A O 1
ATOM 781 N N . SER A 1 101 ? 10.736 -2.183 -7.247 1.00 95.12 101 SER A N 1
ATOM 782 C CA . SER A 1 101 ? 11.099 -2.216 -5.826 1.00 95.12 101 SER A CA 1
ATOM 783 C C . SER A 1 101 ? 9.897 -2.051 -4.886 1.00 95.12 101 SER A C 1
ATOM 785 O O . SER A 1 101 ? 9.944 -2.516 -3.749 1.00 95.12 101 SER A O 1
ATOM 787 N N . LEU A 1 102 ? 8.806 -1.442 -5.354 1.00 95.62 102 LEU A N 1
ATOM 788 C CA . LEU A 1 102 ? 7.576 -1.253 -4.581 1.00 95.62 102 LEU A CA 1
ATOM 789 C C . LEU A 1 102 ? 6.625 -2.451 -4.681 1.00 95.62 102 LEU A C 1
ATOM 791 O O . LEU A 1 102 ? 5.700 -2.567 -3.879 1.00 95.62 102 LEU A O 1
ATOM 795 N N . LEU A 1 103 ? 6.830 -3.336 -5.661 1.00 96.19 103 LEU A N 1
ATOM 796 C CA . LEU A 1 103 ? 5.920 -4.444 -5.924 1.00 96.19 103 LEU A CA 1
ATOM 797 C C . LEU A 1 103 ? 6.238 -5.658 -5.041 1.00 96.19 103 LEU A C 1
ATOM 799 O O . LEU A 1 103 ? 7.402 -6.069 -4.934 1.00 96.19 103 LEU A O 1
ATOM 803 N N . PRO A 1 104 ? 5.210 -6.287 -4.445 1.00 94.81 104 PRO A N 1
ATOM 804 C CA . PRO A 1 104 ? 5.400 -7.463 -3.611 1.00 94.81 104 PRO A CA 1
ATOM 805 C C . PRO A 1 104 ? 5.959 -8.627 -4.438 1.00 94.81 104 PRO A C 1
ATOM 807 O O . PRO A 1 104 ? 5.444 -8.954 -5.511 1.00 94.81 104 PRO A O 1
ATOM 810 N N . GLY A 1 105 ? 7.024 -9.250 -3.927 1.00 91.62 105 GLY A N 1
ATOM 811 C CA . GLY A 1 105 ? 7.648 -10.433 -4.526 1.00 91.62 105 GLY A CA 1
ATOM 812 C C . GLY A 1 105 ? 8.477 -10.185 -5.792 1.00 91.62 105 GLY A C 1
ATOM 813 O O . GLY A 1 105 ? 8.851 -11.150 -6.445 1.00 91.62 105 GLY A O 1
ATOM 814 N N . MET A 1 106 ? 8.771 -8.929 -6.158 1.00 91.62 106 MET A N 1
ATOM 815 C CA . MET A 1 106 ? 9.544 -8.610 -7.377 1.00 91.62 106 MET A CA 1
ATOM 816 C C . MET A 1 106 ? 10.949 -8.047 -7.113 1.00 91.62 106 MET A C 1
ATOM 818 O O . MET A 1 106 ? 11.717 -7.813 -8.053 1.00 91.62 106 MET A O 1
ATOM 822 N N . LYS A 1 107 ? 11.313 -7.811 -5.848 1.00 88.94 107 LYS A N 1
ATOM 823 C CA . LYS A 1 107 ? 12.641 -7.304 -5.469 1.00 88.94 107 LYS A CA 1
ATOM 824 C C . LYS A 1 107 ? 13.722 -8.333 -5.820 1.00 88.94 107 LYS A C 1
ATOM 826 O O . LYS A 1 107 ? 13.596 -9.501 -5.484 1.00 88.94 107 LYS A O 1
ATOM 831 N N . GLY A 1 108 ? 14.786 -7.892 -6.491 1.00 83.12 108 GLY A N 1
ATOM 832 C CA . GLY A 1 108 ? 15.951 -8.733 -6.808 1.00 83.12 108 GLY A CA 1
ATOM 833 C C . GLY A 1 108 ? 15.813 -9.683 -8.009 1.00 83.12 108 GLY A C 1
ATOM 834 O O . GLY A 1 108 ? 16.825 -10.198 -8.468 1.00 83.12 108 GLY A O 1
ATOM 835 N N . LEU A 1 109 ? 14.618 -9.873 -8.581 1.00 85.69 109 LEU A N 1
ATOM 836 C CA . LEU A 1 109 ? 14.389 -10.797 -9.707 1.00 85.69 109 LEU A CA 1
ATOM 837 C C . LEU A 1 109 ? 14.377 -10.091 -11.063 1.00 85.69 109 LEU A C 1
ATOM 839 O O . LEU A 1 109 ? 13.828 -9.005 -11.183 1.00 85.69 109 LEU A O 1
ATOM 843 N N . THR A 1 110 ? 14.923 -10.671 -12.126 1.00 91.31 110 THR A N 1
ATOM 844 C CA . THR A 1 110 ? 14.804 -10.086 -13.473 1.00 91.31 110 THR A CA 1
ATOM 845 C C . THR A 1 110 ? 13.395 -10.313 -14.035 1.00 91.31 110 THR A C 1
ATOM 847 O O . THR A 1 110 ? 12.913 -11.436 -14.138 1.00 91.31 110 THR A O 1
ATOM 850 N N . HIS A 1 111 ? 12.705 -9.231 -14.402 1.00 93.19 111 HIS A N 1
ATOM 851 C CA . HIS A 1 111 ? 11.356 -9.284 -14.970 1.00 93.19 111 HIS A CA 1
ATOM 852 C C . HIS A 1 111 ? 11.255 -8.373 -16.189 1.00 93.19 111 HIS A C 1
ATOM 854 O O . HIS A 1 111 ? 11.894 -7.321 -16.246 1.00 93.19 111 HIS A O 1
ATOM 860 N N . SER A 1 112 ? 10.432 -8.761 -17.165 1.00 96.62 112 SER A N 1
ATOM 861 C CA . SER A 1 112 ? 10.176 -7.919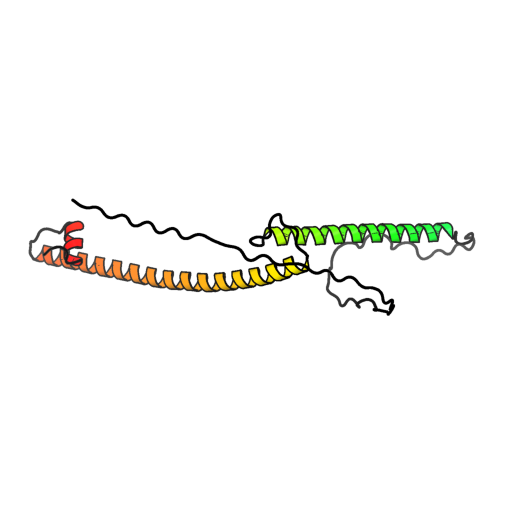 -18.332 1.00 96.62 112 SER A CA 1
ATOM 862 C C . SER A 1 112 ? 9.362 -6.678 -17.946 1.00 96.62 112 SER A C 1
ATOM 864 O O . SER A 1 112 ? 8.558 -6.701 -17.010 1.00 96.62 112 SER A O 1
ATOM 866 N N . LYS A 1 113 ? 9.526 -5.586 -18.705 1.00 96.25 113 LYS A N 1
ATOM 867 C CA . LYS A 1 113 ? 8.781 -4.329 -18.495 1.00 96.25 113 LYS A CA 1
ATOM 868 C C . LYS A 1 113 ? 7.268 -4.551 -18.483 1.00 96.25 113 LYS A C 1
ATOM 870 O O . LYS A 1 113 ? 6.577 -4.005 -17.632 1.00 96.25 113 LYS A O 1
ATOM 875 N N . GLN A 1 114 ? 6.764 -5.402 -19.376 1.00 97.56 114 GLN A N 1
ATOM 876 C CA . GLN A 1 114 ? 5.343 -5.740 -19.441 1.00 97.56 114 GLN A CA 1
ATOM 877 C C . GLN A 1 114 ? 4.852 -6.432 -18.161 1.00 97.56 114 GLN A C 1
ATOM 879 O O . GLN A 1 114 ? 3.776 -6.103 -17.669 1.00 97.56 114 GLN A O 1
ATOM 884 N N . VAL A 1 115 ? 5.633 -7.365 -17.605 1.00 96.75 115 VAL A N 1
ATOM 885 C CA . VAL A 1 115 ? 5.287 -8.054 -16.350 1.00 96.75 115 VAL A CA 1
ATOM 886 C C . VAL A 1 115 ? 5.268 -7.073 -15.179 1.00 96.75 115 VAL A C 1
ATOM 888 O O . VAL A 1 115 ? 4.320 -7.096 -14.395 1.00 96.75 115 VAL A O 1
ATOM 891 N N . ILE A 1 116 ? 6.254 -6.170 -15.098 1.00 97.56 116 ILE A N 1
ATOM 892 C CA . ILE A 1 116 ? 6.302 -5.114 -14.073 1.00 97.56 116 ILE A CA 1
ATOM 893 C C . ILE A 1 116 ? 5.038 -4.247 -14.135 1.00 97.56 116 ILE A C 1
ATOM 895 O O . ILE A 1 116 ? 4.394 -4.041 -13.110 1.00 97.56 116 ILE A O 1
ATOM 899 N N . LEU A 1 117 ? 4.635 -3.792 -15.326 1.00 98.31 117 LEU A N 1
ATOM 900 C CA . LEU A 1 117 ? 3.436 -2.961 -15.485 1.00 98.31 117 LEU A CA 1
ATOM 901 C C . LEU A 1 117 ? 2.147 -3.703 -15.120 1.00 98.31 117 LEU A C 1
ATOM 903 O O . LEU A 1 117 ? 1.313 -3.151 -14.407 1.00 98.31 117 LEU A O 1
ATOM 907 N N . LYS A 1 118 ? 1.988 -4.959 -15.559 1.00 97.88 118 LYS A N 1
ATOM 908 C CA . LYS A 1 118 ? 0.816 -5.777 -15.206 1.00 97.88 118 LYS A CA 1
ATOM 909 C C . LYS A 1 118 ? 0.713 -5.972 -13.696 1.00 97.88 118 LYS A C 1
ATOM 911 O O . LYS A 1 118 ? -0.346 -5.748 -13.115 1.00 97.88 118 LYS A O 1
ATOM 916 N N . LYS A 1 119 ? 1.815 -6.349 -13.040 1.00 97.19 119 LYS A N 1
ATOM 917 C CA . LYS A 1 119 ? 1.831 -6.542 -11.585 1.00 97.19 119 LYS A CA 1
ATOM 918 C C . LYS A 1 119 ? 1.573 -5.231 -10.843 1.00 97.19 119 LYS A C 1
ATOM 920 O O . LYS A 1 119 ? 0.830 -5.249 -9.868 1.00 97.19 119 LYS A O 1
ATOM 925 N N . ALA A 1 120 ? 2.122 -4.112 -11.319 1.00 98.19 120 ALA A N 1
ATOM 926 C CA . ALA A 1 120 ? 1.848 -2.792 -10.760 1.00 98.19 120 ALA A CA 1
ATOM 927 C C . ALA A 1 120 ? 0.370 -2.422 -10.841 1.00 98.19 120 ALA A C 1
ATOM 929 O O . ALA A 1 120 ? -0.200 -1.997 -9.842 1.00 98.19 120 ALA A O 1
ATOM 930 N N . PHE A 1 121 ? -0.260 -2.641 -11.995 1.00 98.12 121 PHE A N 1
ATOM 931 C CA . PHE A 1 121 ? -1.688 -2.402 -12.163 1.00 98.12 121 PHE A CA 1
ATOM 932 C C . PHE A 1 121 ? -2.512 -3.221 -11.163 1.00 98.12 121 PHE A C 1
ATOM 934 O O . PHE A 1 121 ? -3.295 -2.658 -10.403 1.00 98.12 121 PHE A O 1
ATOM 941 N N . HIS A 1 122 ? -2.274 -4.534 -11.090 1.00 98.00 122 HIS A N 1
ATOM 942 C CA . HIS A 1 122 ? -2.976 -5.396 -10.137 1.00 98.00 122 HIS A CA 1
ATOM 943 C C . HIS A 1 122 ? -2.741 -4.986 -8.680 1.00 98.00 122 HIS A C 1
ATOM 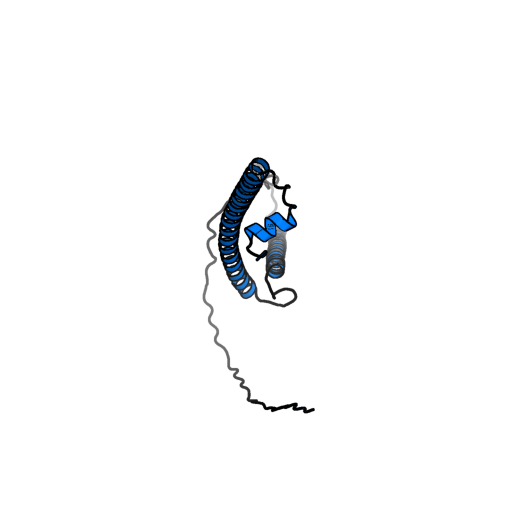945 O O . HIS A 1 122 ? -3.671 -5.027 -7.882 1.00 98.00 122 HIS A O 1
ATOM 951 N N . TYR A 1 123 ? -1.520 -4.572 -8.338 1.00 98.19 123 TYR A N 1
ATOM 952 C CA . TYR A 1 123 ? -1.194 -4.139 -6.983 1.00 98.19 123 TYR A CA 1
ATOM 953 C C . TYR A 1 123 ? -1.877 -2.817 -6.612 1.00 98.19 123 TYR A C 1
ATOM 955 O O . TYR A 1 123 ? -2.363 -2.661 -5.498 1.00 98.19 123 TYR A O 1
ATOM 963 N N . VAL A 1 124 ? -1.988 -1.869 -7.544 1.00 98.38 124 VAL A N 1
ATOM 964 C CA . VAL A 1 124 ? -2.762 -0.639 -7.314 1.00 98.38 124 VAL A CA 1
ATOM 965 C C . VAL A 1 124 ? -4.238 -0.961 -7.084 1.00 98.38 124 VAL A C 1
ATOM 967 O O . VAL A 1 124 ? -4.850 -0.402 -6.175 1.00 98.38 124 VAL A O 1
ATOM 970 N N . GLU A 1 125 ? -4.813 -1.876 -7.864 1.00 98.44 125 GLU A N 1
ATOM 971 C CA . GLU A 1 125 ? -6.209 -2.281 -7.681 1.00 98.44 125 GLU A CA 1
ATOM 972 C C . GLU A 1 125 ? -6.440 -3.005 -6.347 1.00 98.44 125 GLU A C 1
ATOM 974 O O . GLU A 1 125 ? -7.434 -2.718 -5.675 1.00 98.44 125 GLU A O 1
ATOM 979 N N . SER A 1 126 ? -5.504 -3.854 -5.901 1.00 98.00 126 SER A N 1
ATOM 980 C CA . SER A 1 126 ? -5.591 -4.472 -4.571 1.00 98.00 126 SER A CA 1
ATOM 981 C C . SER A 1 126 ? -5.500 -3.429 -3.458 1.00 98.00 126 SER A C 1
ATOM 983 O O . SER A 1 126 ? -6.354 -3.405 -2.581 1.00 98.00 126 SER A O 1
ATOM 985 N N . LEU A 1 127 ? -4.554 -2.485 -3.540 1.00 98.19 127 LEU A N 1
ATOM 986 C CA . LEU A 1 127 ? -4.421 -1.408 -2.551 1.00 98.19 127 LEU A CA 1
ATOM 987 C C . LEU A 1 127 ? -5.683 -0.538 -2.455 1.00 98.19 127 LEU A C 1
ATOM 989 O O . LEU A 1 127 ? -6.078 -0.127 -1.364 1.00 98.19 127 LEU A O 1
ATOM 993 N N . LYS A 1 128 ? -6.346 -0.259 -3.583 1.00 97.88 128 LYS A N 1
ATOM 994 C CA . LYS A 1 128 ? -7.628 0.461 -3.589 1.00 97.88 128 LYS A CA 1
ATOM 995 C C . LYS A 1 128 ? -8.735 -0.342 -2.907 1.00 97.88 128 LYS A C 1
ATOM 997 O O . LYS A 1 128 ? -9.561 0.248 -2.212 1.00 97.88 128 LYS A O 1
ATOM 1002 N N . ALA A 1 129 ? -8.787 -1.654 -3.131 1.00 97.31 129 ALA A N 1
ATOM 1003 C CA . ALA A 1 129 ? -9.755 -2.526 -2.476 1.00 97.31 129 ALA A CA 1
ATOM 1004 C C . ALA A 1 129 ? -9.525 -2.568 -0.958 1.00 97.31 129 ALA A C 1
ATOM 1006 O O . ALA A 1 129 ? -10.463 -2.304 -0.204 1.00 97.31 129 ALA A O 1
ATOM 1007 N N . ASP A 1 130 ? -8.278 -2.768 -0.532 1.00 97.56 130 ASP A N 1
ATOM 1008 C CA . ASP A 1 130 ? -7.886 -2.785 0.880 1.00 97.56 130 ASP A CA 1
ATOM 1009 C C . ASP A 1 130 ? -8.194 -1.447 1.559 1.00 97.56 130 ASP A C 1
ATOM 1011 O O . ASP A 1 130 ? -8.741 -1.407 2.658 1.00 97.56 130 ASP A O 1
ATOM 1015 N N . SER A 1 131 ? -7.917 -0.326 0.885 1.00 97.81 131 SER A N 1
ATOM 1016 C CA . SER A 1 131 ? -8.234 1.008 1.399 1.00 97.81 131 SER A CA 1
ATOM 1017 C C . SER A 1 131 ? -9.735 1.189 1.656 1.00 97.81 131 SER A C 1
ATOM 1019 O O . SER A 1 131 ? -10.116 1.680 2.719 1.00 97.81 131 SER A O 1
ATOM 1021 N N . ARG A 1 132 ? -10.599 0.744 0.731 1.00 96.62 132 ARG A N 1
ATOM 1022 C CA . ARG A 1 132 ? -12.061 0.796 0.913 1.00 96.62 132 ARG A CA 1
ATOM 1023 C C . ARG A 1 132 ? -12.531 -0.093 2.062 1.00 96.62 132 ARG A C 1
ATOM 1025 O O . ARG A 1 132 ? -13.381 0.336 2.841 1.00 96.62 132 ARG A O 1
ATOM 1032 N N . LEU A 1 133 ? -11.980 -1.302 2.178 1.00 96.75 133 LEU A N 1
ATOM 1033 C CA . LEU A 1 133 ? -12.308 -2.222 3.267 1.00 96.75 133 LEU A CA 1
ATOM 1034 C C . LEU A 1 133 ? -11.912 -1.627 4.622 1.00 96.75 133 LEU A C 1
ATOM 1036 O O . LEU A 1 133 ? -12.742 -1.542 5.525 1.00 96.75 133 LEU A O 1
ATOM 1040 N N . ASN A 1 134 ? -10.683 -1.123 4.732 1.00 97.31 134 ASN A N 1
ATOM 1041 C CA . ASN A 1 134 ? -10.174 -0.498 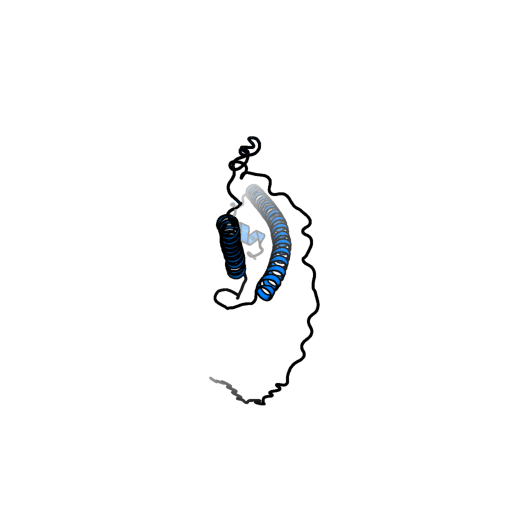5.951 1.00 97.31 134 ASN A CA 1
ATOM 1042 C C . ASN A 1 134 ? -11.009 0.723 6.361 1.00 97.31 134 ASN A C 1
ATOM 1044 O O . ASN A 1 134 ? -11.276 0.915 7.543 1.00 97.31 134 ASN A O 1
ATOM 1048 N N . GLN A 1 135 ? -11.492 1.524 5.405 1.00 97.50 135 GLN A N 1
ATOM 1049 C CA . GLN A 1 135 ? -12.435 2.613 5.694 1.00 97.50 135 GLN A CA 1
ATOM 1050 C C . GLN A 1 135 ? -13.784 2.116 6.237 1.00 97.50 135 GLN A C 1
ATOM 1052 O O . GLN A 1 135 ? -14.435 2.823 7.006 1.00 97.50 135 GLN A O 1
ATOM 1057 N N . GLY A 1 136 ? -14.242 0.930 5.828 1.00 96.69 136 GLY A N 1
ATOM 1058 C CA . GLY A 1 136 ? -15.410 0.272 6.419 1.00 96.69 136 GLY A CA 1
ATOM 1059 C C . GLY A 1 136 ? -15.160 -0.093 7.880 1.00 96.69 136 GLY A C 1
ATOM 1060 O O . GLY A 1 136 ? -15.892 0.362 8.754 1.00 96.69 136 GLY A O 1
ATOM 1061 N N . VAL A 1 137 ? -14.062 -0.806 8.139 1.00 97.69 137 VAL A N 1
ATOM 1062 C CA . VAL A 1 137 ? -13.664 -1.241 9.488 1.00 97.69 137 VAL A CA 1
ATOM 1063 C C . VAL A 1 137 ? -13.485 -0.054 10.438 1.00 97.69 137 VAL A C 1
ATOM 1065 O O . VAL A 1 137 ? -13.963 -0.088 11.565 1.00 97.69 137 VAL A O 1
ATOM 1068 N N . ILE A 1 138 ? -12.845 1.031 9.989 1.00 98.00 138 ILE A N 1
ATOM 1069 C CA . ILE A 1 138 ? -12.663 2.240 10.809 1.00 98.00 138 ILE A CA 1
ATOM 1070 C C . ILE A 1 138 ? -14.011 2.857 11.203 1.00 98.00 138 ILE A C 1
ATOM 1072 O O . ILE A 1 138 ? -14.166 3.304 12.338 1.00 98.00 138 ILE A O 1
ATOM 1076 N N . ARG A 1 139 ? -14.988 2.882 10.286 1.00 97.94 139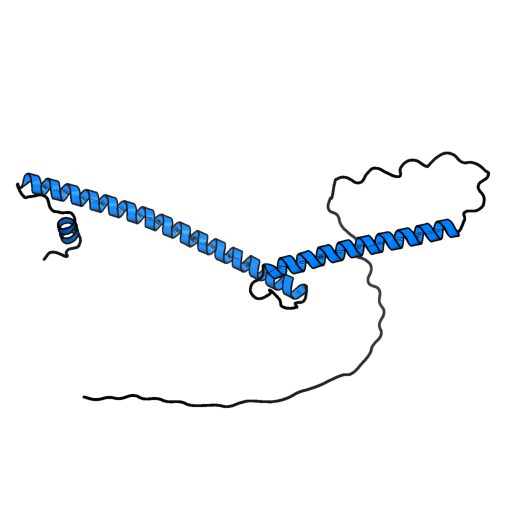 ARG A N 1
ATOM 1077 C CA . ARG A 1 139 ? -16.330 3.411 10.571 1.00 97.94 139 ARG A CA 1
ATOM 1078 C C . ARG A 1 139 ? -17.081 2.540 11.568 1.00 97.94 139 ARG A C 1
ATOM 1080 O O . ARG A 1 139 ? -17.643 3.071 12.517 1.00 97.94 139 ARG A O 1
ATOM 1087 N N . GLU A 1 140 ? -17.060 1.227 11.379 1.00 97.44 140 GLU A N 1
ATOM 1088 C CA . GLU A 1 140 ? -17.698 0.281 12.299 1.00 97.44 140 GLU A CA 1
ATOM 1089 C C . GLU A 1 140 ? -17.090 0.367 13.702 1.00 97.44 140 GLU A C 1
ATOM 1091 O O . GLU A 1 140 ? -17.804 0.495 14.692 1.00 97.44 140 GLU A O 1
ATOM 1096 N N . LEU A 1 141 ? -15.762 0.427 13.786 1.00 98.00 141 LEU A N 1
ATOM 1097 C CA . LEU A 1 141 ? -15.051 0.577 15.049 1.00 98.00 141 LEU A CA 1
ATOM 1098 C C . LEU A 1 141 ? -15.358 1.915 15.743 1.00 98.00 141 LEU A C 1
ATOM 1100 O O . LEU A 1 141 ? -15.366 1.979 16.970 1.00 98.00 141 LEU A O 1
ATOM 1104 N N . ALA A 1 142 ? -15.627 2.984 14.989 1.00 98.19 142 ALA A N 1
ATOM 1105 C CA . ALA A 1 142 ? -16.072 4.255 15.559 1.00 98.19 142 ALA A CA 1
ATOM 1106 C C . ALA A 1 142 ? -17.480 4.152 16.169 1.00 98.19 142 ALA A C 1
ATOM 1108 O O . ALA A 1 142 ? -17.681 4.619 17.289 1.00 98.19 142 ALA A O 1
ATOM 1109 N N . ILE A 1 143 ? -18.413 3.491 15.473 1.00 98.19 143 ILE A N 1
ATOM 1110 C CA . ILE A 1 143 ? -19.773 3.235 15.975 1.00 98.19 143 ILE A CA 1
ATOM 1111 C C . ILE A 1 143 ? -19.714 2.403 17.258 1.00 98.19 143 ILE A C 1
ATOM 1113 O O . ILE A 1 143 ? -20.350 2.745 18.253 1.00 98.19 143 ILE A O 1
ATOM 1117 N N . GLU A 1 144 ? -18.911 1.338 17.267 1.00 98.00 144 GLU A N 1
ATOM 1118 C CA . GLU A 1 144 ? -18.803 0.468 18.439 1.00 98.00 144 GLU A CA 1
ATOM 1119 C C . GLU A 1 144 ? -18.169 1.192 19.633 1.00 98.00 144 GLU A C 1
ATOM 1121 O O . GLU A 1 144 ? -18.594 1.015 20.772 1.00 98.00 144 GLU A O 1
ATOM 1126 N N . ARG A 1 145 ? -17.196 2.080 19.394 1.00 97.75 145 ARG A N 1
ATOM 1127 C CA . ARG A 1 145 ? -16.633 2.931 20.453 1.00 97.75 145 ARG A CA 1
ATOM 1128 C C . ARG A 1 145 ? -17.675 3.865 21.058 1.00 97.75 145 ARG A C 1
ATOM 1130 O O . ARG A 1 145 ? -17.726 3.988 22.276 1.00 97.75 145 ARG A O 1
ATOM 1137 N N . GLU A 1 146 ? -18.496 4.509 20.234 1.00 98.12 146 GLU A N 1
ATOM 1138 C CA . GLU A 1 146 ? -19.566 5.394 20.710 1.00 98.12 146 GLU A CA 1
ATOM 1139 C C . GLU A 1 146 ? -20.624 4.624 21.511 1.00 98.12 146 GLU A C 1
ATOM 1141 O O . GLU A 1 146 ? -21.057 5.063 22.583 1.00 98.12 146 GLU A O 1
ATOM 1146 N N . ARG A 1 147 ? -20.975 3.423 21.042 1.00 97.81 147 ARG A N 1
ATOM 1147 C CA . ARG A 1 147 ? -21.843 2.503 21.774 1.00 97.81 147 ARG A CA 1
ATOM 1148 C C . ARG A 1 147 ? -21.246 2.125 23.127 1.00 97.81 147 ARG A C 1
ATOM 1150 O O . ARG A 1 147 ? -21.949 2.191 24.131 1.00 97.81 147 ARG A O 1
ATOM 1157 N N . ASN A 1 148 ? -19.967 1.760 23.166 1.00 97.94 148 ASN A N 1
ATOM 1158 C CA . ASN A 1 148 ? -19.307 1.363 24.404 1.00 97.94 148 ASN A CA 1
ATOM 1159 C C . ASN A 1 148 ? -19.244 2.523 25.412 1.00 97.94 148 ASN A C 1
ATOM 1161 O O . ASN A 1 148 ? -19.584 2.341 26.574 1.00 97.94 148 ASN A O 1
ATOM 1165 N N . ILE A 1 149 ? -18.936 3.742 24.954 1.00 98.25 149 ILE A N 1
ATOM 1166 C CA . ILE A 1 149 ? -18.986 4.953 25.792 1.00 98.25 149 ILE A CA 1
ATOM 1167 C C . ILE A 1 149 ? -20.384 5.153 26.391 1.00 98.25 149 ILE A C 1
ATOM 1169 O O . ILE A 1 149 ? -20.521 5.475 27.572 1.00 98.25 149 ILE A O 1
ATOM 1173 N N . SER A 1 150 ? -21.431 4.954 25.588 1.00 97.94 150 SER A N 1
ATOM 1174 C CA . SER A 1 150 ? -22.815 5.090 26.055 1.00 97.94 150 SER A CA 1
ATOM 1175 C C . SER A 1 150 ? -23.151 4.047 27.124 1.00 97.94 150 SER A C 1
ATOM 1177 O O . SER A 1 150 ? -23.719 4.388 28.160 1.00 97.94 150 SER A O 1
ATOM 1179 N N . LEU A 1 151 ? -22.736 2.795 26.917 1.00 96.19 151 LEU A N 1
ATOM 1180 C CA . LEU A 1 151 ? -22.923 1.718 27.891 1.00 96.19 151 LEU A CA 1
ATOM 1181 C C . LEU A 1 151 ? -22.150 1.968 29.191 1.00 96.19 151 LEU A C 1
ATOM 1183 O O . LEU A 1 151 ? -22.685 1.744 30.274 1.00 96.19 151 LEU A O 1
ATOM 1187 N N . GLU A 1 152 ? -20.919 2.473 29.111 1.00 94.62 152 GLU A N 1
ATOM 1188 C CA . GLU A 1 152 ? -20.129 2.856 30.285 1.00 94.62 152 GLU A CA 1
ATOM 1189 C C . GLU A 1 152 ? -20.807 3.982 31.082 1.00 94.62 152 GLU A C 1
ATOM 1191 O O . GLU A 1 152 ? -20.835 3.944 32.316 1.00 94.62 152 GLU A O 1
ATOM 1196 N N . ALA A 1 153 ? -21.405 4.960 30.395 1.00 97.06 153 ALA A N 1
ATOM 1197 C CA . ALA A 1 153 ? -22.154 6.041 31.029 1.00 97.06 153 ALA A CA 1
ATOM 1198 C C . ALA A 1 153 ? -23.437 5.539 31.712 1.00 97.06 153 ALA A C 1
ATOM 1200 O O . ALA A 1 153 ? -23.712 5.923 32.851 1.00 97.06 153 ALA A O 1
ATOM 1201 N N . GLU A 1 154 ? -24.200 4.656 31.060 1.00 96.06 154 GLU A N 1
ATOM 1202 C CA . GLU A 1 154 ? -25.374 4.013 31.663 1.00 96.06 154 GLU A CA 1
ATOM 1203 C C . GLU A 1 154 ? -24.987 3.176 32.882 1.00 96.06 154 GLU A C 1
ATOM 1205 O O . GLU A 1 154 ? -25.613 3.284 33.938 1.00 96.06 154 GLU A O 1
ATOM 1210 N N . HIS A 1 155 ? -23.926 2.379 32.767 1.00 92.50 155 HIS A N 1
ATOM 1211 C CA . HIS A 1 155 ? -23.407 1.580 33.868 1.00 92.50 155 HIS A CA 1
ATOM 1212 C C . HIS A 1 155 ? -23.042 2.468 35.061 1.00 92.50 155 HIS A C 1
ATOM 1214 O O . HIS A 1 155 ? -23.518 2.236 36.173 1.00 92.50 155 HIS A O 1
ATOM 1220 N N . LYS A 1 156 ? -22.294 3.550 34.825 1.00 94.19 156 LYS A N 1
ATOM 1221 C CA . LYS A 1 156 ? -21.962 4.537 35.858 1.00 94.19 156 LYS A CA 1
ATOM 1222 C C . LYS A 1 156 ? -23.213 5.173 36.479 1.00 94.19 156 LYS A C 1
ATOM 1224 O O . LYS A 1 156 ? -23.294 5.300 37.699 1.00 94.19 156 LYS A O 1
ATOM 1229 N N . HIS A 1 157 ? -24.208 5.531 35.670 1.00 95.94 157 HIS A N 1
ATOM 1230 C CA . HIS A 1 157 ? -25.465 6.092 36.167 1.00 95.94 157 HIS A CA 1
ATOM 1231 C C . HIS A 1 157 ? -26.186 5.128 37.124 1.00 95.94 157 HIS A C 1
ATOM 1233 O O . HIS A 1 157 ? -26.636 5.524 38.204 1.00 95.94 157 HIS A O 1
ATOM 1239 N N . TRP A 1 158 ? -26.273 3.847 36.761 1.00 94.50 158 TRP A N 1
ATOM 1240 C CA . TRP A 1 158 ? -26.895 2.830 37.609 1.00 94.50 158 TRP A CA 1
ATOM 1241 C C . TRP A 1 158 ? -26.105 2.566 38.890 1.00 94.50 158 TRP A C 1
ATOM 1243 O O . TRP A 1 158 ? -26.709 2.405 39.952 1.00 94.50 158 TRP A O 1
ATOM 1253 N N . GLN A 1 159 ? -24.776 2.593 38.816 1.00 91.31 159 GLN A N 1
ATOM 1254 C CA . GLN A 1 159 ? -23.891 2.517 39.975 1.00 91.31 159 GLN A CA 1
ATOM 1255 C C . GLN A 1 159 ? -24.155 3.649 40.978 1.00 91.31 159 GLN A C 1
ATOM 1257 O O . GLN A 1 159 ? -24.367 3.386 42.165 1.00 91.31 159 GLN A O 1
ATOM 1262 N N . GLU A 1 160 ? -24.210 4.897 40.508 1.00 93.12 160 GLU A N 1
ATOM 1263 C CA . GLU A 1 160 ? -24.508 6.071 41.341 1.00 93.12 160 GLU A CA 1
ATOM 1264 C C . GLU A 1 160 ? -25.903 5.969 41.977 1.00 93.12 160 GLU A C 1
ATOM 1266 O O . GLU A 1 160 ? -26.073 6.176 43.182 1.00 93.12 160 GLU A O 1
ATOM 1271 N N . LYS A 1 161 ? -26.909 5.570 41.189 1.00 94.50 161 LYS A N 1
ATOM 1272 C CA . LYS A 1 161 ? -28.283 5.385 41.673 1.00 94.50 161 LYS A CA 1
ATOM 1273 C C . LYS A 1 161 ? -28.378 4.297 42.744 1.00 94.50 161 LYS A C 1
ATOM 1275 O O . LYS A 1 161 ? -29.086 4.479 43.737 1.00 94.50 161 LYS A O 1
ATOM 1280 N N . LEU A 1 162 ? -27.665 3.184 42.572 1.00 92.81 162 LEU A N 1
ATOM 1281 C CA . LEU A 1 162 ? -27.617 2.108 43.560 1.00 92.81 162 LEU A CA 1
ATOM 1282 C C . LEU A 1 162 ? -26.981 2.587 44.870 1.00 92.81 162 LEU A C 1
ATOM 1284 O O . LEU A 1 162 ? -27.524 2.323 45.944 1.00 92.81 162 LEU A O 1
ATOM 1288 N N . GLN A 1 163 ? -25.868 3.320 44.798 1.00 91.25 163 GLN A N 1
ATOM 1289 C CA . GLN A 1 163 ? -25.225 3.886 45.986 1.00 91.25 163 GLN A CA 1
ATOM 1290 C C . GLN A 1 163 ? -26.152 4.847 46.738 1.00 91.25 163 GLN A C 1
ATOM 1292 O O . GLN A 1 163 ? -26.265 4.747 47.961 1.00 91.25 163 GLN A O 1
ATOM 1297 N N . LEU A 1 164 ? -26.873 5.715 46.020 1.00 94.62 164 LEU A N 1
ATOM 1298 C CA . LEU A 1 164 ? -27.829 6.642 46.629 1.00 94.62 164 LEU A CA 1
ATOM 1299 C C . LEU A 1 164 ? -28.947 5.899 47.373 1.00 94.62 164 LEU A C 1
ATOM 1301 O O . LEU A 1 164 ? -29.252 6.217 48.523 1.00 94.62 164 LEU A O 1
ATOM 1305 N N . LEU A 1 165 ? -29.533 4.875 46.746 1.00 94.75 165 LEU A N 1
ATOM 1306 C CA . LEU A 1 165 ? -30.566 4.053 47.381 1.00 94.75 165 LEU A CA 1
ATOM 1307 C C . LEU A 1 165 ? -30.039 3.334 48.630 1.00 94.75 165 LEU A C 1
ATOM 1309 O O . LEU A 1 165 ? -30.748 3.238 49.632 1.00 94.75 165 LEU A O 1
ATOM 1313 N N . ARG A 1 166 ? -28.789 2.860 48.609 1.00 92.75 166 ARG A N 1
ATOM 1314 C CA . ARG A 1 166 ? -28.149 2.240 49.780 1.00 92.75 166 ARG A CA 1
ATOM 1315 C C . ARG A 1 166 ? -27.944 3.234 50.916 1.00 92.75 166 ARG A C 1
ATOM 1317 O O . ARG A 1 166 ? -28.276 2.912 52.055 1.00 92.75 166 ARG A O 1
ATOM 1324 N N . GLN A 1 167 ? -27.476 4.441 50.604 1.00 93.75 167 GLN A N 1
ATOM 1325 C CA . GLN A 1 167 ? -27.303 5.510 51.585 1.00 93.75 167 GLN A CA 1
ATOM 1326 C C . GLN A 1 167 ? -28.634 5.863 52.263 1.00 93.75 167 GLN A C 1
ATOM 1328 O O . GLN A 1 167 ? -28.694 5.949 53.488 1.00 93.75 167 GLN A O 1
ATOM 1333 N N . GLN A 1 168 ? -29.722 5.976 51.491 1.00 94.88 168 GLN A N 1
ATOM 1334 C CA . GLN A 1 168 ? -31.073 6.209 52.027 1.00 94.88 168 GLN A CA 1
ATOM 1335 C C . GLN A 1 168 ? -31.553 5.089 52.960 1.00 94.88 168 GLN A C 1
ATOM 1337 O O . GLN A 1 168 ? -32.354 5.329 53.861 1.00 94.88 168 GLN A O 1
ATOM 1342 N N . LYS A 1 169 ? -31.075 3.859 52.749 1.00 95.12 169 LYS A N 1
ATOM 1343 C CA . LYS A 1 169 ? -31.388 2.687 53.576 1.00 95.12 169 LYS A CA 1
ATOM 1344 C C . LYS A 1 169 ? -30.415 2.483 54.744 1.00 95.12 169 LYS A C 1
ATOM 1346 O O . LYS A 1 169 ? -30.565 1.502 55.464 1.00 95.12 169 LYS A O 1
ATOM 1351 N N . GLY A 1 170 ? -29.439 3.373 54.942 1.00 94.38 170 GLY A N 1
ATOM 1352 C CA . GLY A 1 170 ? -28.433 3.252 56.003 1.00 94.38 170 GLY A CA 1
ATOM 1353 C C . GLY A 1 170 ? -27.427 2.115 55.785 1.00 94.38 170 GLY A C 1
ATOM 1354 O O . GLY A 1 170 ? -26.777 1.684 56.733 1.00 94.38 170 GLY A O 1
ATOM 1355 N N . LEU A 1 171 ? -27.308 1.608 54.554 1.00 93.19 171 LEU A N 1
ATOM 1356 C CA . LEU A 1 171 ? -26.340 0.573 54.198 1.00 93.19 171 LEU A CA 1
ATOM 1357 C C . LEU A 1 171 ? -24.986 1.207 53.845 1.00 93.19 171 LEU A C 1
ATOM 1359 O O . LEU A 1 171 ? -24.957 2.286 53.245 1.00 93.19 171 LEU A O 1
ATOM 1363 N N . PRO A 1 172 ? -23.861 0.534 54.147 1.00 89.25 172 PRO A N 1
ATOM 1364 C CA . PRO A 1 172 ? -22.546 1.025 53.762 1.00 89.25 172 PRO A CA 1
ATOM 1365 C C . PRO A 1 172 ? -22.401 1.085 52.228 1.00 89.25 172 PRO A C 1
ATOM 1367 O O . PRO A 1 172 ? -23.014 0.269 51.512 1.00 89.25 172 PRO A O 1
ATOM 1370 N N . PRO A 1 173 ? -21.605 2.041 51.710 1.00 89.00 173 PRO A N 1
ATOM 1371 C CA . PRO A 1 173 ? -21.289 2.119 50.289 1.00 89.00 173 PRO A CA 1
ATOM 1372 C C . PRO A 1 173 ? -20.542 0.856 49.850 1.00 89.00 173 PRO A C 1
ATOM 1374 O O . PRO A 1 173 ? -19.726 0.322 50.595 1.00 89.00 173 PRO A O 1
ATOM 1377 N N . LEU A 1 174 ? -20.854 0.375 48.648 1.00 87.38 174 LEU A N 1
ATOM 1378 C CA . LEU A 1 174 ? -20.175 -0.777 48.055 1.00 87.38 174 LEU A CA 1
ATOM 1379 C C . LEU A 1 174 ? -18.826 -0.336 47.491 1.00 87.38 174 LEU A C 1
ATOM 1381 O O . LEU A 1 174 ? -18.714 0.740 46.896 1.00 87.38 174 LEU A O 1
ATOM 1385 N N . THR A 1 175 ? -17.822 -1.187 47.650 1.00 88.69 175 THR A N 1
ATOM 1386 C CA . THR A 1 175 ? -16.535 -1.038 46.967 1.00 88.69 175 THR A CA 1
ATOM 1387 C C . THR A 1 175 ? -16.702 -1.244 45.454 1.00 88.69 175 THR A C 1
ATOM 1389 O O . THR A 1 175 ? -17.676 -1.870 45.028 1.00 88.69 175 THR A O 1
ATOM 1392 N N . PRO A 1 176 ? -15.780 -0.744 44.607 1.00 84.25 176 PRO A N 1
ATOM 1393 C CA . PRO A 1 176 ? -15.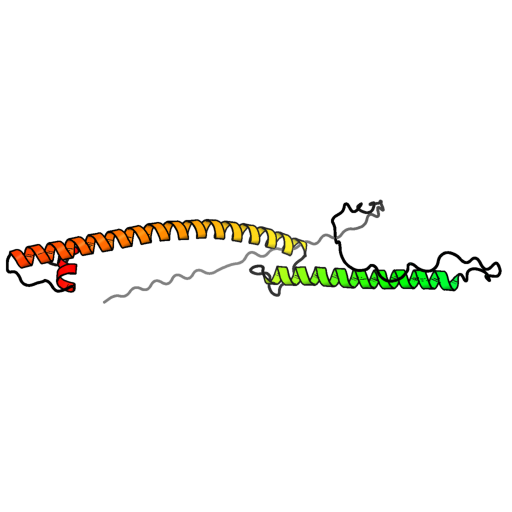866 -0.921 43.155 1.00 84.25 176 PRO A CA 1
ATOM 1394 C C . PRO A 1 176 ? -15.989 -2.389 42.716 1.00 84.25 176 PRO A C 1
ATOM 1396 O O . PRO A 1 176 ? -16.742 -2.682 41.792 1.00 84.25 176 PRO A O 1
ATOM 1399 N N . GLU A 1 177 ? -15.310 -3.306 43.410 1.00 85.56 177 GLU A N 1
ATOM 1400 C CA . GLU A 1 177 ? -15.339 -4.748 43.130 1.00 85.56 177 GLU A CA 1
ATOM 1401 C C . GLU A 1 177 ? -16.699 -5.371 43.470 1.00 85.56 177 GLU A C 1
ATOM 1403 O O . GLU A 1 177 ? -17.267 -6.104 42.662 1.00 85.56 177 GLU A O 1
ATOM 1408 N N . GLU A 1 178 ? -17.278 -5.026 44.624 1.00 86.12 178 GLU A N 1
ATOM 1409 C CA . GLU A 1 178 ? -18.621 -5.484 44.995 1.00 86.12 178 GLU A CA 1
ATOM 1410 C C . GLU A 1 178 ? -19.686 -4.894 44.066 1.00 86.12 178 GLU A C 1
ATOM 1412 O O . GLU A 1 178 ? -20.614 -5.587 43.655 1.00 86.12 178 GLU A O 1
ATOM 1417 N N . LEU A 1 179 ? -19.548 -3.617 43.698 1.00 82.81 179 LEU A N 1
ATOM 1418 C CA . LEU A 1 179 ? -20.454 -2.933 42.779 1.00 82.81 179 LEU A CA 1
ATOM 1419 C C . LEU A 1 179 ? -20.438 -3.615 41.402 1.00 82.81 179 LEU A C 1
ATOM 1421 O O . LEU A 1 179 ? -21.493 -3.874 40.825 1.00 82.81 179 LEU A O 1
ATOM 1425 N N . GLN A 1 180 ? -19.247 -3.962 40.909 1.00 83.06 180 GLN A N 1
ATOM 1426 C CA . GLN A 1 180 ? -19.065 -4.705 39.665 1.00 83.06 180 GLN A CA 1
ATOM 1427 C C . GLN A 1 180 ? -19.632 -6.128 39.764 1.00 83.06 180 GLN A C 1
ATOM 1429 O O . GLN A 1 180 ? -20.302 -6.583 38.836 1.00 83.06 180 GLN A O 1
ATOM 1434 N N . GLY A 1 181 ? -19.442 -6.812 40.893 1.00 83.88 181 GLY A N 1
ATOM 1435 C CA . GLY A 1 181 ? -19.999 -8.143 41.132 1.00 83.88 181 GLY A CA 1
ATOM 1436 C C . GLY A 1 181 ? -21.532 -8.165 41.204 1.00 83.88 181 GLY A C 1
ATOM 1437 O O . GLY A 1 181 ? -22.153 -9.071 40.652 1.00 83.88 181 GLY A O 1
ATOM 1438 N N . VAL A 1 182 ? -22.163 -7.144 41.799 1.00 82.94 182 VAL A N 1
ATOM 1439 C CA . VAL A 1 182 ? -23.632 -7.000 41.813 1.00 82.94 182 VAL A CA 1
ATOM 1440 C C . VAL A 1 182 ? -24.169 -6.721 40.407 1.00 82.94 182 VAL A C 1
ATOM 1442 O O . VAL A 1 182 ? -25.157 -7.327 39.999 1.00 82.94 182 VAL A O 1
ATOM 1445 N N . MET A 1 183 ? -23.528 -5.830 39.643 1.00 78.38 183 MET A N 1
ATOM 1446 C CA . MET A 1 183 ? -23.991 -5.464 38.295 1.00 78.38 183 MET A CA 1
ATOM 1447 C C . MET A 1 183 ? -23.808 -6.580 37.260 1.00 78.38 183 MET A C 1
ATOM 1449 O O . MET A 1 183 ? -24.604 -6.683 36.330 1.00 78.38 183 MET A O 1
ATOM 1453 N N . THR A 1 184 ? -22.792 -7.429 37.424 1.00 84.62 184 THR A N 1
ATOM 1454 C CA . THR A 1 184 ? -22.528 -8.578 36.538 1.00 84.62 184 THR A CA 1
ATOM 1455 C C . THR A 1 184 ? -23.221 -9.868 36.986 1.00 84.62 184 THR A C 1
ATOM 1457 O O . THR A 1 184 ? -23.123 -10.879 36.296 1.00 84.62 184 THR A O 1
ATOM 1460 N N . GLY A 1 185 ? -23.932 -9.850 38.121 1.00 79.56 185 GLY A N 1
ATOM 1461 C CA . GLY A 1 185 ? -24.597 -11.033 38.678 1.00 79.56 185 GLY A CA 1
ATOM 1462 C C . GLY A 1 185 ? -23.636 -12.087 39.241 1.00 79.56 185 GLY A C 1
ATOM 1463 O O . GLY A 1 185 ? -24.036 -13.228 39.445 1.00 79.56 185 GLY A O 1
ATOM 1464 N N . ALA A 1 186 ? -22.376 -11.723 39.491 1.00 74.94 186 ALA A N 1
ATOM 1465 C CA . ALA A 1 186 ? -21.339 -12.623 39.997 1.00 74.94 186 ALA A CA 1
ATOM 1466 C C . ALA A 1 186 ? -21.419 -12.867 41.519 1.00 74.94 186 ALA A C 1
ATOM 1468 O O . ALA A 1 186 ? -20.717 -13.732 42.037 1.00 74.94 186 ALA A O 1
ATOM 1469 N N . ILE A 1 187 ? -22.266 -12.122 42.236 1.00 59.50 187 ILE A N 1
ATOM 1470 C CA . ILE A 1 187 ? -22.513 -12.295 43.671 1.00 59.50 187 ILE A CA 1
ATOM 1471 C C . ILE A 1 187 ? -23.918 -12.894 43.824 1.00 59.50 187 ILE A C 1
ATOM 1473 O O . ILE A 1 187 ? -24.910 -12.177 43.692 1.00 59.50 187 ILE A O 1
ATOM 1477 N N . SER A 1 188 ? -23.998 -14.212 44.038 1.00 49.28 188 SER A N 1
ATOM 1478 C CA . SER A 1 188 ? -25.209 -14.936 44.468 1.00 49.28 188 SER A CA 1
ATOM 1479 C C . SER A 1 188 ? -25.000 -15.523 45.853 1.00 49.28 188 SER A C 1
ATOM 1481 O O . SER A 1 188 ? -23.901 -16.078 46.079 1.00 49.28 188 SER A O 1
#

pLDDT: mean 77.11, std 22.21, range [37.84, 98.44]

Foldseek 3Di:
DDDDDDDDDDDDDDDDDDDDDDDDDDDDDDDDDDDDDDDDDDDDDDDPDDPPDDDDDDDPDDDDDPVVVVVVVVVVVVVVVVVVVVVVVVVVVVVLLVLQVPFPPRPPDDDDSVVSVVSSVVVVVVVVVVVVVVVVVVVVVVVVVVVVVVVVVVLVVVLVVVQVVCVVVVHDRDDPVVSVCVVVVVPD

Organism: Branchiostoma floridae (NCBI:txid7739)

InterPro domains:
  IPR011598 Myc-type, basic helix-loop-helix (bHLH) domain [PF00010] (77-128)
  IPR011598 Myc-type, basic helix-loop-helix (bHLH) domain [PS50888] (76-127)
  IPR011598 Myc-type, basic helix-loop-helix (bHLH) domain [SM00353] (82-133)
  IPR036638 Helix-loop-helix DNA-binding domain superfamily [G3DSA:4.10.280.10] (76-171)
  IPR036638 Helix-loop-helix DNA-binding domain superfamily [SSF47459] (75-139)

Radius of gyration: 40.75 Å; chains: 1; bounding box: 65×88×108 Å